Protein AF-A6RD92-F1 (afdb_monomer_lite)

Secondary structure (DSSP, 8-state):
--STHHHHTTGGG-------------------TTHHHHHHHHTT-S---HHHHHHHHHHHHHHHHHHHHHHHHHHHHHHHHHHT-S-HHHHHHHHHHTHHHHHHHHHHHTTHHHHHHHHHH--S-HHHHHHHHHHHHHHHHHHHHHHHHHHHHHHHHH--SHHHHHHHHHHHHHHHHHHHHHHHHHHHHHHHHHHHHS---------------------HHHHHHHHHHHHHHHHHHHHHHHHHHHHHHHHHHHHHHH--TTTHHHHHHHHHHHHHHHHHHHHHHHHHHHHHHHHHHHHHHHHH-TTS-HHHHHHHHHHHHHHHHHHHHHHHHHHHHHHTTSSTTSS--

Sequence (349 aa):
MFIHTHIAKYNSFSTGASQDHEEVKTSTKNISSASSCLSIMESLEGPLPQVRWLADVYIALIRTRQDVEQNITNLEETIRRSRNTEKVDDIQKYLSSLFPAFRGLDSLFEKLSGFTSCALDMDVEEQELHRFRHHVSDLWRDYGHAMQIMKIHALCCCISDAKLHQGLEYLQKEMRDFQAACGARKVQLKSLYRVISEPPTSRHEPWPKPGTITRRTTDPSGMATCHLSVVERMIGEVEQFKAIKKLLEKTQDQFYEQISEQDATKVRDAYITLEYAQRLVVDGRIARESYMEEEEEVLDELLAADDVSSMIKERIRDCLDCLRAYRSDYEMESQQSHGYEKENDNSNN

Structure (mmCIF, N/CA/C/O backbone):
data_AF-A6RD92-F1
#
_entry.id   AF-A6RD92-F1
#
loop_
_atom_site.group_PDB
_atom_site.id
_atom_site.type_symbol
_atom_site.label_atom_id
_atom_site.label_alt_id
_atom_site.label_comp_id
_atom_site.label_asym_id
_atom_site.label_entity_id
_atom_site.label_seq_id
_atom_site.pdbx_PDB_ins_code
_atom_site.Cartn_x
_atom_site.Cartn_y
_atom_site.Cartn_z
_atom_site.occupancy
_atom_site.B_iso_or_equiv
_atom_site.auth_seq_id
_atom_site.auth_comp_id
_atom_site.auth_asym_id
_atom_site.auth_atom_id
_atom_site.pdbx_PDB_model_num
ATOM 1 N N . MET A 1 1 ? -35.414 10.345 -3.121 1.00 32.56 1 MET A N 1
ATOM 2 C CA . MET A 1 1 ? -36.134 11.395 -2.338 1.00 32.56 1 MET A CA 1
ATOM 3 C C . MET A 1 1 ? -36.276 11.079 -0.829 1.00 32.56 1 MET A C 1
ATOM 5 O O . MET A 1 1 ? -37.351 11.228 -0.263 1.00 32.56 1 MET A O 1
ATOM 9 N N . PHE A 1 2 ? -35.201 10.708 -0.123 1.00 29.80 2 PHE A N 1
ATOM 10 C CA . PHE A 1 2 ? -35.229 10.635 1.355 1.00 29.80 2 PHE A CA 1
ATOM 11 C C . PHE A 1 2 ? -34.185 11.545 2.020 1.00 29.80 2 PHE A C 1
ATOM 13 O O . PHE A 1 2 ? -34.400 12.003 3.132 1.00 29.80 2 PHE A O 1
ATOM 20 N N . ILE A 1 3 ? -33.111 11.926 1.323 1.00 38.38 3 ILE A N 1
ATOM 21 C CA . ILE A 1 3 ? -31.965 12.611 1.947 1.00 38.38 3 ILE A CA 1
ATOM 22 C C . ILE A 1 3 ? -32.182 14.133 2.105 1.00 38.38 3 ILE A C 1
ATOM 24 O O . ILE A 1 3 ? -31.782 14.709 3.114 1.00 38.38 3 ILE A O 1
ATOM 28 N N . HIS A 1 4 ? -32.904 14.803 1.195 1.00 30.09 4 HIS A N 1
ATOM 29 C CA . HIS A 1 4 ? -33.134 16.257 1.305 1.00 30.09 4 HIS A CA 1
ATOM 30 C C . HIS A 1 4 ? -34.251 16.666 2.280 1.00 30.09 4 HIS A C 1
ATOM 32 O O . HIS A 1 4 ? -34.222 17.776 2.814 1.00 30.09 4 HIS A O 1
ATOM 38 N N . THR A 1 5 ? -35.185 15.767 2.596 1.00 35.03 5 THR A N 1
ATOM 39 C CA . THR A 1 5 ? -36.285 16.037 3.540 1.00 35.03 5 THR A CA 1
ATOM 40 C C . THR A 1 5 ? -35.812 16.044 5.005 1.00 35.03 5 THR A C 1
ATOM 42 O O . THR A 1 5 ? -36.473 16.623 5.867 1.00 35.03 5 THR A O 1
ATOM 45 N N . HIS A 1 6 ? -34.641 15.469 5.311 1.00 41.19 6 HIS A N 1
ATOM 46 C CA . HIS A 1 6 ? -34.158 15.331 6.692 1.00 41.19 6 HIS A CA 1
ATOM 47 C C . HIS A 1 6 ? -33.358 16.532 7.227 1.00 41.19 6 HIS A C 1
ATOM 49 O O . HIS A 1 6 ? -33.346 16.745 8.439 1.00 41.19 6 HIS A O 1
ATOM 55 N N . ILE A 1 7 ? -32.790 17.388 6.366 1.00 39.66 7 ILE A N 1
ATOM 56 C CA . ILE A 1 7 ? -32.095 18.617 6.809 1.00 39.66 7 ILE A CA 1
ATOM 57 C C . ILE A 1 7 ? -33.099 19.725 7.186 1.00 39.66 7 ILE A C 1
ATOM 59 O O . ILE A 1 7 ? -32.872 20.480 8.133 1.00 39.66 7 ILE A O 1
ATOM 63 N N . ALA A 1 8 ? -34.260 19.786 6.524 1.00 33.06 8 ALA A N 1
ATOM 64 C CA . ALA A 1 8 ? -35.277 20.811 6.788 1.00 33.06 8 ALA A CA 1
ATOM 65 C C . ALA A 1 8 ? -35.903 20.710 8.195 1.00 33.06 8 ALA A C 1
ATOM 67 O O . ALA A 1 8 ? -36.307 21.726 8.757 1.00 33.06 8 ALA A O 1
ATOM 68 N N . LYS A 1 9 ? -35.930 19.514 8.801 1.00 39.97 9 LYS A N 1
ATOM 69 C CA . LYS A 1 9 ? -36.443 19.307 10.169 1.00 39.97 9 LYS A CA 1
ATOM 70 C C . LYS A 1 9 ? -35.459 19.719 11.272 1.00 39.97 9 LYS A C 1
ATOM 72 O O . LYS A 1 9 ? -35.888 19.933 12.400 1.00 39.97 9 LYS A O 1
ATOM 77 N N . TYR A 1 10 ? -34.167 19.846 10.961 1.00 39.66 10 TYR A N 1
ATOM 78 C CA . TYR A 1 10 ? -33.130 20.209 11.937 1.00 39.66 10 TYR A CA 1
ATOM 79 C C . TYR A 1 10 ? -32.799 21.709 11.955 1.00 39.66 10 TYR A C 1
ATOM 81 O O . TYR A 1 10 ? -32.360 22.223 12.983 1.00 39.66 10 TYR A O 1
ATOM 89 N N . ASN A 1 11 ? -33.064 22.439 10.867 1.00 35.25 11 ASN A N 1
ATOM 90 C CA . ASN A 1 11 ? -32.752 23.872 10.776 1.00 35.25 11 ASN A CA 1
ATOM 91 C C . ASN A 1 11 ? -33.775 24.799 11.463 1.00 35.25 11 ASN A C 1
ATOM 93 O O . ASN A 1 11 ? -33.537 26.000 11.553 1.00 35.25 11 ASN A O 1
ATOM 97 N N . SER A 1 12 ? -34.891 24.281 11.988 1.00 39.31 12 SER A N 1
ATOM 98 C CA . SER A 1 12 ? -35.928 25.096 12.641 1.00 39.31 12 SER A CA 1
ATOM 99 C C . SER A 1 12 ? -35.683 25.391 14.130 1.00 39.31 12 SER A C 1
ATOM 101 O O . SER A 1 12 ? -36.529 26.024 14.753 1.00 39.31 12 SER A O 1
ATOM 103 N N . PHE A 1 13 ? -34.558 24.955 14.715 1.00 39.25 13 PHE A N 1
ATOM 104 C CA . PHE A 1 13 ? -34.315 25.059 16.166 1.00 39.25 13 PHE A CA 1
ATOM 105 C C . PHE A 1 13 ? -33.116 25.914 16.605 1.00 39.25 13 PHE A C 1
ATOM 107 O O . PHE A 1 13 ? -32.800 25.926 17.791 1.00 39.25 13 PHE A O 1
ATOM 114 N N . SER A 1 14 ? -32.465 26.673 15.718 1.00 35.56 14 SER A N 1
ATOM 115 C CA . SER A 1 14 ? -31.268 27.438 16.104 1.00 35.56 14 SER A CA 1
ATOM 116 C C . SER A 1 14 ? -31.290 28.891 15.631 1.00 35.56 14 SER A C 1
ATOM 118 O O . SER A 1 14 ? -30.532 29.292 14.751 1.00 35.56 14 SER A O 1
ATOM 120 N N . THR A 1 15 ? -32.125 29.708 16.269 1.00 40.25 15 THR A N 1
ATOM 121 C CA . THR A 1 15 ? -31.877 31.152 16.401 1.00 40.25 15 THR A CA 1
ATOM 122 C C . THR A 1 15 ? -31.373 31.435 17.808 1.00 40.25 15 THR A C 1
ATOM 124 O O . THR A 1 15 ? -32.154 31.372 18.755 1.00 40.25 15 THR A O 1
ATOM 127 N N . GLY A 1 16 ? -30.096 31.797 17.939 1.00 33.59 16 GLY A N 1
ATOM 128 C CA . GLY A 1 16 ? -29.603 32.468 19.141 1.00 33.59 16 GLY A CA 1
ATOM 129 C C . GLY A 1 16 ? -28.131 32.237 19.474 1.00 33.59 16 GLY A C 1
ATOM 130 O O . GLY A 1 16 ? -27.737 31.121 19.773 1.00 33.59 16 GLY A O 1
ATOM 131 N N . ALA A 1 17 ? -27.406 33.356 19.545 1.00 31.52 17 ALA A N 1
ATOM 132 C CA . ALA A 1 17 ? -26.135 33.586 20.240 1.00 31.52 17 ALA A CA 1
ATOM 133 C C . ALA A 1 17 ? -24.823 33.221 19.515 1.00 31.52 17 ALA A C 1
ATOM 135 O O . ALA A 1 17 ? -24.294 32.118 19.584 1.00 31.52 17 ALA A O 1
ATOM 136 N N . SER A 1 18 ? -24.295 34.275 18.887 1.00 42.59 18 SER A N 1
ATOM 137 C CA . SER A 1 18 ? -22.888 34.546 18.593 1.00 42.59 18 SER A CA 1
ATOM 138 C C . SER A 1 18 ? -21.996 34.436 19.837 1.00 42.59 18 SER A C 1
ATOM 140 O O . SER A 1 18 ? -22.380 34.920 20.904 1.00 42.59 18 SER A O 1
ATOM 142 N N . GLN A 1 19 ? -20.781 33.910 19.660 1.00 32.72 19 GLN A N 1
ATOM 143 C CA . GLN A 1 19 ? -19.601 34.478 20.307 1.00 32.72 19 GLN A CA 1
ATOM 144 C C . GLN A 1 19 ? -18.340 34.214 19.479 1.00 32.72 19 GLN A C 1
ATOM 146 O O . GLN A 1 19 ? -18.053 33.089 19.073 1.00 32.72 19 GLN A O 1
ATOM 151 N N . ASP A 1 20 ? -17.636 35.310 19.221 1.00 41.28 20 ASP A N 1
ATOM 152 C CA . ASP A 1 20 ? -16.411 35.431 18.450 1.00 41.28 20 ASP A CA 1
ATOM 153 C C . ASP A 1 20 ? -15.266 34.588 19.025 1.00 41.28 20 ASP A C 1
ATOM 155 O O . ASP A 1 20 ? -14.945 34.679 20.211 1.00 41.28 20 ASP A O 1
ATOM 159 N N . HIS A 1 21 ? -14.581 33.842 18.158 1.00 32.22 21 HIS A N 1
ATOM 160 C CA . HIS A 1 21 ? -13.217 33.397 18.414 1.00 32.22 21 HIS A CA 1
ATOM 161 C C . HIS A 1 21 ? -12.367 33.608 17.159 1.00 32.22 21 HIS A C 1
ATOM 163 O O . HIS A 1 21 ? -12.594 32.996 16.118 1.00 32.22 21 HIS A O 1
ATOM 169 N N . GLU A 1 22 ? -11.393 34.515 17.277 1.00 35.44 22 GLU A N 1
ATOM 170 C CA . GLU A 1 22 ? -10.324 34.729 16.303 1.00 35.44 22 GLU A CA 1
ATOM 171 C C . GLU A 1 22 ? -9.508 33.443 16.132 1.00 35.44 22 GLU A C 1
ATOM 173 O O . GLU A 1 22 ? -8.791 33.006 17.035 1.00 35.44 22 GLU A O 1
ATOM 178 N N . GLU A 1 23 ? -9.603 32.845 14.947 1.00 30.75 23 GLU A N 1
ATOM 179 C CA . GLU A 1 23 ? -8.789 31.705 14.555 1.00 30.75 23 GLU A CA 1
ATOM 180 C C . GLU A 1 23 ? -7.474 32.205 13.936 1.00 30.75 23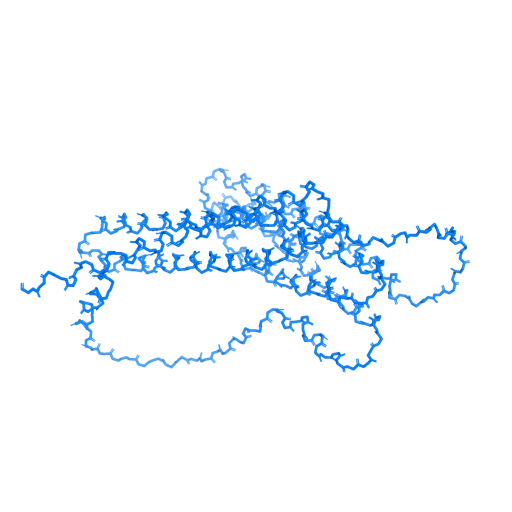 GLU A C 1
ATOM 182 O O . GLU A 1 23 ? -7.428 32.782 12.843 1.00 30.75 23 GLU A O 1
ATOM 187 N N . VAL A 1 24 ? -6.375 31.994 14.661 1.00 31.73 24 VAL A N 1
ATOM 188 C CA . VAL A 1 24 ? -5.012 32.216 14.174 1.00 31.73 24 VAL A CA 1
ATOM 189 C C . VAL A 1 24 ? -4.729 31.211 13.056 1.00 31.73 24 VAL A C 1
ATOM 191 O O . VAL A 1 24 ? -4.470 30.035 13.304 1.00 31.73 24 VAL A O 1
ATOM 194 N N . LYS A 1 25 ? -4.753 31.688 11.807 1.00 32.88 25 LYS A N 1
ATOM 195 C CA . LYS A 1 25 ? -4.316 30.942 10.619 1.00 32.88 25 LYS A CA 1
ATOM 196 C C . LYS A 1 25 ? -2.828 30.596 10.711 1.00 32.88 25 LYS A C 1
ATOM 198 O O . LYS A 1 25 ? -1.974 31.359 10.258 1.00 32.88 25 LYS A O 1
ATOM 203 N N . THR A 1 26 ? -2.503 29.405 11.199 1.00 29.70 26 THR A N 1
ATOM 204 C CA . THR A 1 26 ? -1.235 28.746 10.875 1.00 29.70 26 THR A CA 1
ATOM 205 C C . THR A 1 26 ? -1.398 28.020 9.542 1.00 29.70 26 THR A C 1
ATOM 207 O O . THR A 1 26 ? -1.882 26.895 9.446 1.00 29.70 26 THR A O 1
ATOM 210 N N . SER A 1 27 ? -1.009 28.717 8.472 1.00 28.77 27 SER A N 1
ATOM 211 C CA . SER A 1 27 ? -0.859 28.145 7.133 1.00 28.77 27 SER A CA 1
ATOM 212 C C . SER A 1 27 ? 0.207 27.048 7.176 1.00 28.77 27 SER A C 1
ATOM 214 O O . SER A 1 27 ? 1.405 27.310 7.064 1.00 28.77 27 SER A O 1
ATOM 216 N N . THR A 1 28 ? -0.229 25.808 7.387 1.00 31.73 28 THR A N 1
ATOM 217 C CA . THR A 1 28 ? 0.620 24.631 7.211 1.00 31.73 28 THR A CA 1
ATOM 218 C C . THR A 1 28 ? 0.599 24.326 5.723 1.00 31.73 28 THR A C 1
ATOM 220 O O . THR A 1 28 ? -0.342 23.742 5.191 1.00 31.73 28 THR A O 1
ATOM 223 N N . LYS A 1 29 ? 1.603 24.855 5.027 1.00 34.12 29 LYS A N 1
ATOM 224 C CA . LYS A 1 29 ? 1.818 24.673 3.595 1.00 34.12 29 LYS A CA 1
ATOM 225 C C . LYS A 1 29 ? 2.152 23.194 3.353 1.00 34.12 29 LYS A C 1
ATOM 227 O O . LYS A 1 29 ? 3.314 22.808 3.426 1.00 34.12 29 LYS A O 1
ATOM 232 N N . ASN A 1 30 ? 1.134 22.368 3.120 1.00 33.06 30 ASN A N 1
ATOM 233 C CA . ASN A 1 30 ? 1.300 20.998 2.637 1.00 33.06 30 ASN A CA 1
ATOM 234 C C . ASN A 1 30 ? 1.849 21.071 1.210 1.00 33.06 30 ASN A C 1
ATOM 236 O O . ASN A 1 30 ? 1.120 21.328 0.254 1.00 33.06 30 ASN A O 1
ATOM 240 N N . ILE A 1 31 ? 3.165 20.930 1.086 1.00 33.38 31 ILE A N 1
ATOM 241 C CA . ILE A 1 31 ? 3.847 20.788 -0.195 1.00 33.38 31 ILE A CA 1
ATOM 242 C C . ILE A 1 31 ? 3.614 19.343 -0.649 1.00 33.38 31 ILE A C 1
ATOM 244 O O . ILE A 1 31 ? 3.995 18.409 0.051 1.00 33.38 31 ILE A O 1
ATOM 248 N N . SER A 1 32 ? 2.957 19.179 -1.799 1.00 36.06 32 SER A N 1
ATOM 249 C CA . SER A 1 32 ? 2.768 17.898 -2.493 1.00 36.06 32 SER A CA 1
ATOM 250 C C . SER A 1 32 ? 4.091 17.121 -2.585 1.00 36.06 32 SER A C 1
ATOM 252 O O . SER A 1 32 ? 5.105 17.686 -2.993 1.00 36.06 32 SER A O 1
ATOM 254 N N . SER A 1 33 ? 4.106 15.839 -2.206 1.00 44.50 33 SER A N 1
ATOM 255 C CA . SER A 1 33 ? 5.322 15.015 -2.068 1.00 44.50 33 SER A CA 1
ATOM 256 C C . SER A 1 33 ? 6.070 14.769 -3.387 1.00 44.50 33 SER A C 1
ATOM 258 O O . SER A 1 33 ? 7.293 14.604 -3.372 1.00 44.50 33 SER A O 1
ATOM 260 N N . ALA A 1 34 ? 5.387 14.870 -4.534 1.00 39.12 34 ALA A N 1
ATOM 261 C CA . ALA A 1 34 ? 6.018 14.876 -5.857 1.00 39.12 34 ALA A CA 1
ATOM 262 C C . ALA A 1 34 ? 7.001 16.056 -6.022 1.00 39.12 34 ALA A C 1
ATOM 264 O O . ALA A 1 34 ? 8.007 15.943 -6.721 1.00 39.12 34 ALA A O 1
ATOM 265 N N . SER A 1 35 ? 6.776 17.161 -5.300 1.00 43.88 35 SER A N 1
ATOM 266 C CA . SER A 1 35 ? 7.583 18.381 -5.364 1.00 43.88 35 SER A CA 1
ATOM 267 C C . SER A 1 35 ? 9.032 18.187 -4.924 1.00 43.88 35 SER A C 1
ATOM 269 O O . SER A 1 35 ? 9.865 18.964 -5.353 1.00 43.88 35 SER A O 1
ATOM 271 N N . SER A 1 36 ? 9.398 17.212 -4.083 1.00 44.09 36 SER A N 1
ATOM 272 C CA . SER A 1 36 ? 10.794 17.147 -3.606 1.00 44.09 36 SER A CA 1
ATOM 273 C C . SER A 1 36 ? 11.763 16.586 -4.652 1.00 44.09 36 SER A C 1
ATOM 275 O O . SER A 1 36 ? 12.908 17.031 -4.700 1.00 44.09 36 SER A O 1
ATOM 277 N N . CYS A 1 37 ? 11.328 15.625 -5.473 1.00 44.75 37 CYS A N 1
ATOM 278 C CA . CYS A 1 37 ? 12.100 15.148 -6.625 1.00 44.75 37 CYS A CA 1
ATOM 279 C C . CYS A 1 37 ? 11.893 16.077 -7.827 1.00 44.75 37 CYS A C 1
ATOM 281 O O . CYS A 1 37 ? 12.864 16.406 -8.502 1.00 44.75 37 CYS A O 1
ATOM 283 N N . LEU A 1 38 ? 10.674 16.603 -8.014 1.00 44.34 38 LEU A N 1
ATOM 284 C CA . LEU A 1 38 ? 10.392 17.602 -9.046 1.00 44.34 38 LEU A CA 1
ATOM 285 C C . LEU A 1 38 ? 11.135 18.923 -8.817 1.00 44.34 38 LEU A C 1
ATOM 287 O O . LEU A 1 38 ? 11.569 19.511 -9.785 1.00 44.34 38 LEU A O 1
ATOM 291 N N . SER A 1 39 ? 11.384 19.371 -7.583 1.00 50.19 39 SER A N 1
ATOM 292 C CA . SER A 1 39 ? 12.197 20.572 -7.322 1.00 50.19 39 SER A CA 1
ATOM 293 C C . SER A 1 39 ? 13.690 20.336 -7.555 1.00 50.19 39 SER A C 1
ATOM 295 O O . SER A 1 39 ? 14.405 21.276 -7.897 1.00 50.19 39 SER A O 1
ATOM 297 N N . ILE A 1 40 ? 14.175 19.095 -7.409 1.00 50.94 40 ILE A N 1
ATOM 298 C CA . ILE A 1 40 ? 15.512 18.723 -7.897 1.00 50.94 40 ILE A CA 1
ATOM 299 C C . ILE A 1 40 ? 15.507 18.776 -9.432 1.00 50.94 40 ILE A C 1
ATOM 301 O O . ILE A 1 40 ? 16.443 19.316 -10.003 1.00 50.94 40 ILE A O 1
ATOM 305 N N . MET A 1 41 ? 14.442 18.315 -10.099 1.00 45.72 41 MET A N 1
ATOM 306 C CA . MET A 1 41 ? 14.298 18.388 -11.562 1.00 45.72 41 MET A CA 1
ATOM 307 C C . MET A 1 41 ? 14.144 19.828 -12.102 1.00 45.72 41 MET A C 1
ATOM 309 O O . MET A 1 41 ? 14.832 20.184 -13.052 1.00 45.72 41 MET A O 1
ATOM 313 N N . GLU A 1 42 ? 13.319 20.680 -11.484 1.00 46.22 42 GLU A N 1
ATOM 314 C CA . GLU A 1 42 ? 13.082 22.088 -11.861 1.00 46.22 42 GLU A CA 1
ATOM 315 C C . GLU A 1 42 ? 14.321 22.962 -11.629 1.00 46.22 42 GLU A C 1
ATOM 317 O O . GLU A 1 42 ? 14.602 23.870 -12.405 1.00 46.22 42 GLU A O 1
ATOM 322 N N . SER A 1 43 ? 15.122 22.678 -10.596 1.00 46.62 43 SER A N 1
ATOM 323 C CA . SER A 1 43 ? 16.387 23.389 -10.359 1.00 46.62 43 SER A CA 1
ATOM 324 C C . SER A 1 43 ? 17.476 23.060 -11.399 1.00 46.62 43 SER A C 1
ATOM 326 O O . SER A 1 43 ? 18.573 23.624 -11.323 1.00 46.62 43 SER A O 1
ATOM 328 N N . LEU A 1 44 ? 17.218 22.135 -12.330 1.00 45.97 44 LEU A N 1
ATOM 329 C CA . LEU A 1 44 ? 18.207 21.544 -13.232 1.00 45.97 44 LEU A CA 1
ATOM 330 C C . LEU A 1 44 ? 17.899 21.763 -14.725 1.00 45.97 44 LEU A C 1
ATOM 332 O O . LEU A 1 44 ? 18.559 21.146 -15.553 1.00 45.97 44 LEU A O 1
ATOM 336 N N . GLU A 1 45 ? 17.018 22.705 -15.096 1.00 43.88 45 GLU A N 1
ATOM 337 C CA . GLU A 1 45 ? 16.747 23.133 -16.495 1.00 43.88 45 GLU A CA 1
ATOM 338 C C . GLU A 1 45 ? 17.952 23.774 -17.243 1.00 43.88 45 GLU A C 1
ATOM 340 O O . GLU A 1 45 ? 17.805 24.410 -18.287 1.00 43.88 45 GLU A O 1
ATOM 345 N N . GLY A 1 46 ? 19.181 23.605 -16.748 1.00 49.34 46 GLY A N 1
ATOM 346 C CA . GLY A 1 46 ? 20.415 23.938 -17.461 1.00 49.34 46 GLY A CA 1
ATOM 347 C C . GLY A 1 46 ? 21.086 22.693 -18.062 1.00 49.34 46 GLY A C 1
ATOM 348 O O . GLY A 1 46 ? 20.844 21.583 -17.598 1.00 49.34 46 GLY A O 1
ATOM 349 N N . PRO A 1 47 ? 21.990 22.840 -19.050 1.00 43.19 47 PRO A N 1
ATOM 350 C CA . PRO A 1 47 ? 22.743 21.727 -19.631 1.00 43.19 47 PRO A CA 1
ATOM 351 C C . PRO A 1 47 ? 23.800 21.222 -18.633 1.00 43.19 47 PRO A C 1
ATOM 353 O O . PRO A 1 47 ? 24.993 21.504 -18.753 1.00 43.19 47 PRO A O 1
ATOM 356 N N . LEU A 1 48 ? 23.365 20.518 -17.590 1.00 45.81 48 LEU A N 1
ATOM 357 C CA . LEU A 1 48 ? 24.237 19.826 -16.652 1.00 45.81 48 LEU A CA 1
ATOM 358 C C . LEU A 1 48 ? 24.507 18.402 -17.164 1.00 45.81 48 LEU A C 1
ATOM 360 O O . LEU A 1 48 ? 23.610 17.754 -17.698 1.00 45.81 48 LEU A O 1
ATOM 364 N N . PRO A 1 49 ? 25.740 17.889 -17.016 1.00 55.25 49 PRO A N 1
ATOM 365 C CA . PRO A 1 49 ? 26.063 16.529 -17.423 1.00 55.25 49 PRO A CA 1
ATOM 366 C C . PRO A 1 49 ? 25.248 15.520 -16.597 1.00 55.25 49 PRO A C 1
ATOM 368 O O . PRO A 1 49 ? 25.277 15.579 -15.366 1.00 55.25 49 PRO A O 1
ATOM 371 N N . GLN A 1 50 ? 24.575 14.583 -17.280 1.00 57.31 50 GLN A N 1
ATOM 372 C CA . GLN A 1 50 ? 23.705 13.518 -16.734 1.00 57.31 50 GLN A CA 1
ATOM 373 C C . GLN A 1 50 ? 24.288 12.806 -15.490 1.00 57.31 50 GLN A C 1
ATOM 375 O O . GLN A 1 50 ? 23.558 12.456 -14.564 1.00 57.31 50 GLN A O 1
ATOM 380 N N . VAL A 1 51 ? 25.619 12.687 -15.406 1.00 58.12 51 VAL A N 1
ATOM 381 C CA . VAL A 1 51 ? 26.359 12.094 -14.275 1.00 58.12 51 VAL A CA 1
ATOM 382 C C . VAL A 1 51 ? 26.114 12.814 -12.937 1.00 58.12 51 VAL A C 1
ATOM 384 O O . VAL A 1 51 ? 26.069 12.170 -11.890 1.00 58.12 51 VAL A O 1
ATOM 387 N N . ARG A 1 52 ? 25.933 14.145 -12.932 1.00 67.50 52 ARG A N 1
ATOM 388 C CA . ARG A 1 52 ? 25.667 14.901 -11.690 1.00 67.50 52 ARG A CA 1
ATOM 389 C C . ARG A 1 52 ? 24.271 14.625 -11.138 1.00 67.50 52 ARG A C 1
ATOM 391 O O . ARG A 1 52 ? 24.121 14.468 -9.932 1.00 67.50 52 ARG A O 1
ATOM 398 N N . TRP A 1 53 ? 23.286 14.501 -12.022 1.00 75.12 53 TRP A N 1
ATOM 399 C CA . TRP A 1 53 ? 21.897 14.255 -11.646 1.00 75.12 53 TRP A CA 1
ATOM 400 C C . TRP A 1 53 ? 21.728 12.877 -10.986 1.00 75.12 53 TRP A C 1
ATOM 402 O O . TRP A 1 53 ? 21.128 12.770 -9.918 1.00 75.12 53 TRP A O 1
ATOM 412 N N . LEU A 1 54 ? 22.351 11.830 -11.545 1.00 79.94 54 LEU A N 1
ATOM 413 C CA . LEU A 1 54 ? 22.303 10.483 -10.965 1.00 79.94 54 LEU A CA 1
ATOM 414 C C . LEU A 1 54 ? 22.916 10.445 -9.558 1.00 79.94 54 LEU A C 1
ATOM 416 O O . LEU A 1 54 ? 22.353 9.835 -8.646 1.00 79.94 54 LEU A O 1
ATOM 420 N N . ALA A 1 55 ? 24.051 11.123 -9.363 1.00 81.31 55 ALA A N 1
ATOM 421 C CA . ALA A 1 55 ? 24.702 11.213 -8.061 1.00 81.31 55 ALA A CA 1
ATOM 422 C C . ALA A 1 55 ? 23.791 11.872 -7.012 1.00 81.31 55 ALA A C 1
ATOM 424 O O . ALA A 1 55 ? 23.662 11.345 -5.905 1.00 81.31 55 ALA A O 1
ATOM 425 N N . ASP A 1 56 ? 23.105 12.962 -7.363 1.00 83.75 56 ASP A N 1
ATOM 426 C CA . ASP A 1 56 ? 22.186 13.663 -6.459 1.00 83.75 56 ASP A CA 1
ATOM 427 C C . ASP A 1 56 ? 20.982 12.793 -6.067 1.00 83.75 56 ASP A C 1
ATOM 429 O O . ASP A 1 56 ? 20.625 12.713 -4.884 1.00 83.75 56 ASP A O 1
ATOM 433 N N . VAL A 1 57 ? 20.403 12.062 -7.026 1.00 85.88 57 VAL A N 1
ATOM 434 C CA . VAL A 1 57 ? 19.305 11.118 -6.763 1.00 85.88 57 VAL A CA 1
ATOM 435 C C . VAL A 1 57 ? 19.774 9.973 -5.854 1.00 85.88 57 VAL A C 1
ATOM 437 O O . VAL A 1 57 ? 19.081 9.614 -4.897 1.00 85.88 57 VAL A O 1
ATOM 440 N N . TYR A 1 58 ? 20.980 9.439 -6.067 1.00 85.69 58 TYR A N 1
ATOM 441 C CA . TYR A 1 58 ? 21.576 8.439 -5.174 1.00 85.69 58 TYR A CA 1
ATOM 442 C C . TYR A 1 58 ? 21.812 8.980 -3.758 1.00 85.69 58 TYR A C 1
ATOM 444 O O . TYR A 1 58 ? 21.541 8.277 -2.781 1.00 85.69 58 TYR A O 1
ATOM 452 N N . ILE A 1 59 ? 22.284 10.222 -3.614 1.00 87.75 59 ILE A N 1
ATOM 453 C CA . ILE A 1 59 ? 22.461 10.871 -2.306 1.00 87.75 59 ILE A CA 1
ATOM 454 C C . ILE A 1 59 ? 21.114 10.988 -1.588 1.00 87.75 59 ILE A C 1
ATOM 456 O O . ILE A 1 59 ? 21.023 10.667 -0.399 1.00 87.75 59 ILE A O 1
ATOM 460 N N . ALA A 1 60 ? 20.063 11.409 -2.293 1.00 88.44 60 ALA A N 1
ATOM 461 C CA . ALA A 1 60 ? 18.714 11.491 -1.742 1.00 88.44 60 ALA A CA 1
ATOM 462 C C . ALA A 1 60 ? 18.186 10.112 -1.306 1.00 88.44 60 ALA A C 1
ATOM 464 O O . ALA A 1 60 ? 17.611 9.984 -0.218 1.00 88.44 60 ALA A O 1
ATOM 465 N N . LEU A 1 61 ? 18.442 9.065 -2.096 1.00 87.94 61 LEU A N 1
ATOM 466 C CA . LEU A 1 61 ? 18.068 7.689 -1.763 1.00 87.94 61 LEU A CA 1
ATOM 467 C C . LEU A 1 61 ? 18.815 7.177 -0.520 1.00 87.94 61 LEU A C 1
ATOM 469 O O . LEU A 1 61 ? 18.208 6.590 0.378 1.00 87.94 61 LEU A O 1
ATOM 473 N N . ILE A 1 62 ? 20.123 7.442 -0.426 1.00 88.56 62 ILE A N 1
ATOM 474 C CA . ILE A 1 62 ? 20.943 7.096 0.745 1.00 88.56 62 ILE A CA 1
ATOM 475 C C . ILE A 1 62 ? 20.420 7.798 1.998 1.00 88.56 62 ILE A C 1
ATOM 477 O O . ILE A 1 62 ? 20.286 7.147 3.035 1.00 88.56 62 ILE A O 1
ATOM 481 N N . ARG A 1 63 ? 20.111 9.098 1.910 1.00 89.75 63 ARG A N 1
ATOM 482 C CA . ARG A 1 63 ? 19.554 9.872 3.031 1.00 89.75 63 ARG A CA 1
ATOM 483 C C . ARG A 1 63 ? 18.212 9.307 3.482 1.00 89.75 63 ARG A C 1
ATOM 485 O O . ARG A 1 63 ? 18.053 9.018 4.660 1.00 89.75 63 ARG A O 1
ATOM 492 N N . THR A 1 64 ? 17.306 9.031 2.546 1.00 89.12 64 THR A N 1
ATOM 493 C CA . THR A 1 64 ? 15.994 8.444 2.862 1.00 89.12 64 THR A CA 1
ATOM 494 C C . THR A 1 64 ? 16.143 7.107 3.589 1.00 89.12 64 THR A C 1
ATOM 496 O O . THR A 1 64 ? 15.497 6.880 4.607 1.00 89.12 64 THR A O 1
ATOM 499 N N . ARG A 1 65 ? 17.065 6.242 3.146 1.00 90.12 65 ARG A N 1
ATOM 500 C CA . ARG A 1 65 ? 17.368 4.988 3.856 1.00 90.12 65 ARG A CA 1
ATOM 501 C C . ARG A 1 65 ? 17.951 5.207 5.252 1.00 90.12 65 ARG A C 1
ATOM 503 O O . ARG A 1 65 ? 17.639 4.445 6.160 1.00 90.12 65 ARG A O 1
ATOM 510 N N . GLN A 1 66 ? 18.799 6.218 5.440 1.00 89.19 66 GLN A N 1
ATOM 511 C CA . GLN A 1 66 ? 19.328 6.564 6.763 1.00 89.19 66 GLN A CA 1
ATOM 512 C C . GLN A 1 66 ? 18.222 7.028 7.711 1.00 89.19 66 GLN A C 1
ATOM 514 O O . GLN A 1 66 ? 18.204 6.601 8.864 1.00 89.19 66 GLN A O 1
ATOM 519 N N . ASP A 1 67 ? 17.300 7.851 7.217 1.00 89.88 67 ASP A N 1
ATOM 520 C CA . ASP A 1 67 ? 16.160 8.331 7.994 1.00 89.88 67 ASP A CA 1
ATOM 521 C C . ASP A 1 67 ? 15.239 7.164 8.389 1.00 89.88 67 ASP A C 1
ATOM 523 O O . ASP A 1 67 ? 14.833 7.062 9.548 1.00 89.88 67 ASP A O 1
ATOM 527 N N . VAL A 1 68 ? 14.982 6.232 7.459 1.00 88.62 68 VAL A N 1
ATOM 528 C CA . VAL A 1 68 ? 14.217 4.997 7.711 1.00 88.62 68 VAL A CA 1
ATOM 529 C C . VAL A 1 68 ? 14.875 4.159 8.809 1.00 88.62 68 VAL A C 1
ATOM 531 O O . VAL A 1 68 ? 14.220 3.798 9.782 1.00 88.62 68 VAL A O 1
ATOM 534 N N . GLU A 1 69 ? 16.179 3.896 8.716 1.00 89.19 69 GLU A N 1
ATOM 535 C CA . GLU A 1 69 ? 16.904 3.124 9.734 1.00 89.19 69 GLU A CA 1
ATOM 536 C C . GLU A 1 69 ? 16.903 3.784 11.113 1.00 89.19 69 GLU A C 1
ATOM 538 O O . GLU A 1 69 ? 16.776 3.099 12.133 1.00 89.19 69 GLU A O 1
ATOM 543 N N . GLN A 1 70 ? 17.055 5.109 11.163 1.00 88.62 70 GLN A N 1
ATOM 544 C CA . GLN A 1 70 ? 17.010 5.842 12.422 1.00 88.62 70 GLN A CA 1
ATOM 545 C C . GLN A 1 70 ? 15.619 5.741 13.052 1.00 88.62 70 GLN A C 1
ATOM 547 O O . GLN A 1 70 ? 15.506 5.524 14.259 1.00 88.62 70 GLN A O 1
ATOM 552 N N . ASN A 1 71 ? 14.566 5.852 12.241 1.00 89.38 71 ASN A N 1
ATOM 553 C CA . ASN A 1 71 ? 13.192 5.705 12.704 1.00 89.38 71 ASN A CA 1
ATOM 554 C C . ASN A 1 71 ? 12.927 4.277 13.223 1.00 89.38 71 ASN A C 1
ATOM 556 O O . ASN A 1 71 ? 12.467 4.115 14.351 1.00 89.38 71 ASN A O 1
ATOM 560 N N . ILE A 1 72 ? 13.347 3.245 12.481 1.00 89.06 72 ILE A N 1
ATOM 561 C CA . ILE A 1 72 ? 13.270 1.835 12.909 1.00 89.06 72 ILE A CA 1
ATOM 562 C C . ILE A 1 72 ? 13.995 1.613 14.242 1.00 89.06 72 ILE A C 1
ATOM 564 O O . ILE A 1 72 ? 13.458 0.971 15.139 1.00 89.06 72 ILE A O 1
ATOM 568 N N . THR A 1 73 ? 15.196 2.173 14.401 1.00 88.50 73 THR A N 1
ATOM 569 C CA . THR A 1 73 ? 15.977 2.049 15.644 1.00 88.50 73 THR A CA 1
ATOM 570 C C . THR A 1 73 ? 15.243 2.683 16.830 1.00 88.50 73 THR A C 1
ATOM 572 O O . THR A 1 73 ? 15.208 2.112 17.918 1.00 88.50 73 THR A O 1
ATOM 575 N N . ASN A 1 74 ? 14.606 3.838 16.621 1.00 88.00 74 ASN A N 1
ATOM 576 C CA . ASN A 1 74 ? 13.801 4.496 17.652 1.00 88.00 74 ASN A CA 1
ATOM 577 C C . ASN A 1 74 ? 12.545 3.677 18.010 1.00 88.00 74 ASN A C 1
ATOM 579 O O . ASN A 1 74 ? 12.166 3.598 19.185 1.00 88.00 74 ASN A O 1
ATOM 583 N N . LEU A 1 75 ? 11.907 3.065 17.007 1.00 88.56 75 LEU A N 1
ATOM 584 C CA . LEU A 1 75 ? 10.740 2.200 17.179 1.00 88.56 75 LEU A CA 1
ATOM 585 C C . LEU A 1 75 ? 11.090 0.926 17.959 1.00 88.56 75 LEU A C 1
ATOM 587 O O . LEU A 1 75 ? 10.406 0.615 18.933 1.00 88.56 75 LEU A O 1
ATOM 591 N N . GLU A 1 76 ? 12.161 0.219 17.582 1.00 89.00 76 GLU A N 1
ATOM 592 C CA . GLU A 1 76 ? 12.628 -0.997 18.269 1.00 89.00 76 GLU A CA 1
ATOM 593 C C . GLU A 1 76 ? 12.913 -0.723 19.743 1.00 89.00 76 GLU A C 1
ATOM 595 O O . GLU A 1 76 ? 12.391 -1.424 20.611 1.00 89.00 76 GLU A O 1
ATOM 600 N N . GLU A 1 77 ? 13.650 0.350 20.030 1.00 87.50 77 GLU A N 1
ATOM 601 C CA . GLU A 1 77 ? 14.016 0.718 21.394 1.00 87.50 77 GLU A CA 1
ATOM 602 C C . GLU A 1 77 ? 12.776 1.013 22.247 1.00 87.50 77 GLU A C 1
ATOM 604 O O . GLU A 1 77 ? 12.708 0.650 23.426 1.00 87.50 77 GLU A O 1
ATOM 609 N N . THR A 1 78 ? 11.763 1.643 21.653 1.00 85.62 78 THR A N 1
ATOM 610 C CA . THR A 1 78 ? 10.511 1.946 22.350 1.00 85.62 78 THR A CA 1
ATOM 611 C C . THR A 1 78 ? 9.687 0.678 22.587 1.00 85.62 78 THR A C 1
ATOM 613 O O . THR A 1 78 ? 9.246 0.458 23.714 1.00 85.62 78 THR A O 1
ATOM 616 N N . ILE A 1 79 ? 9.561 -0.207 21.589 1.00 86.75 79 ILE A N 1
ATOM 617 C CA . ILE A 1 79 ? 8.885 -1.513 21.722 1.00 86.75 79 ILE A CA 1
ATOM 618 C C . ILE A 1 79 ? 9.567 -2.374 22.794 1.00 86.75 79 ILE A C 1
ATOM 620 O O . ILE A 1 79 ? 8.902 -2.983 23.636 1.00 86.75 79 ILE A O 1
ATOM 624 N N . ARG A 1 80 ? 10.904 -2.392 22.808 1.00 87.44 80 ARG A N 1
ATOM 625 C CA . ARG A 1 80 ? 11.713 -3.104 23.801 1.00 87.44 80 ARG A CA 1
ATOM 626 C C . ARG A 1 80 ? 11.413 -2.621 25.220 1.00 87.44 80 ARG A C 1
ATOM 628 O O . ARG A 1 80 ? 11.295 -3.442 26.128 1.00 87.44 80 ARG A O 1
ATOM 635 N N . ARG A 1 81 ? 11.266 -1.307 25.424 1.00 84.81 81 ARG A N 1
ATOM 636 C CA . ARG A 1 81 ? 10.862 -0.733 26.721 1.00 84.81 81 ARG A CA 1
ATOM 637 C C . ARG A 1 81 ? 9.437 -1.134 27.098 1.00 84.81 81 ARG A C 1
ATOM 639 O O . ARG A 1 81 ? 9.220 -1.522 28.243 1.00 84.81 81 ARG A O 1
ATOM 646 N N . SER A 1 82 ? 8.498 -1.105 26.148 1.00 83.94 82 SER A N 1
ATOM 647 C CA . SER A 1 82 ? 7.108 -1.520 26.386 1.00 83.94 82 SER A CA 1
ATOM 648 C C . SER A 1 82 ? 7.032 -2.962 26.876 1.00 83.94 82 SER A C 1
ATOM 650 O O . SER A 1 82 ? 6.381 -3.234 27.876 1.00 83.94 82 SER A O 1
ATOM 652 N N . ARG A 1 83 ? 7.763 -3.882 26.238 1.00 83.19 83 ARG A N 1
ATOM 653 C CA . ARG A 1 83 ? 7.772 -5.304 26.613 1.00 83.19 83 ARG A CA 1
ATOM 654 C C . ARG A 1 83 ? 8.220 -5.552 28.055 1.00 83.19 83 ARG A C 1
ATOM 656 O O . ARG A 1 83 ? 7.691 -6.446 28.704 1.00 83.19 83 ARG A O 1
ATOM 663 N N . ASN A 1 84 ? 9.188 -4.782 28.544 1.00 83.88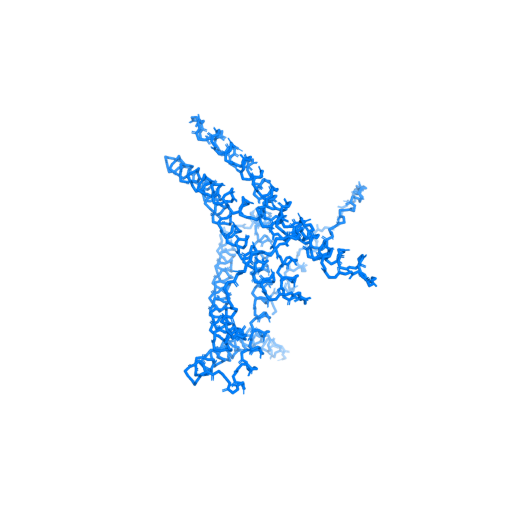 84 ASN A N 1
ATOM 664 C CA . ASN A 1 84 ? 9.729 -4.939 29.898 1.00 83.88 84 ASN A CA 1
ATOM 665 C C . ASN A 1 84 ? 8.812 -4.362 30.988 1.00 83.88 84 ASN A C 1
ATOM 667 O O . ASN A 1 84 ? 9.164 -4.398 32.165 1.00 83.88 84 ASN A O 1
ATOM 671 N N . THR A 1 85 ? 7.674 -3.785 30.607 1.00 84.94 85 THR A N 1
ATOM 672 C CA . THR A 1 85 ? 6.727 -3.180 31.537 1.00 84.94 85 THR A CA 1
ATOM 673 C C . THR A 1 85 ? 5.734 -4.234 32.023 1.00 84.94 85 THR A C 1
ATOM 675 O O . THR A 1 85 ? 5.143 -4.941 31.216 1.00 84.94 85 THR A O 1
ATOM 678 N N . GLU A 1 86 ? 5.534 -4.344 33.338 1.00 79.75 86 GLU A N 1
ATOM 679 C CA . GLU A 1 86 ? 4.617 -5.339 33.925 1.00 79.75 86 GLU A CA 1
ATOM 680 C C . GLU A 1 86 ? 3.141 -4.923 33.841 1.00 79.75 86 GLU A C 1
ATOM 682 O O . GLU A 1 86 ? 2.247 -5.767 33.845 1.00 79.75 86 GLU A O 1
ATOM 687 N N . LYS A 1 87 ? 2.862 -3.616 33.783 1.00 86.38 87 LYS A N 1
ATOM 688 C CA . LYS A 1 87 ? 1.497 -3.084 33.789 1.00 86.38 87 LYS A CA 1
ATOM 689 C C . LYS A 1 87 ? 0.965 -2.919 32.371 1.00 86.38 87 LYS A C 1
ATOM 691 O O . LYS A 1 87 ? 1.512 -2.153 31.583 1.00 86.38 87 LYS A O 1
ATOM 696 N N . VAL A 1 88 ? -0.157 -3.578 32.087 1.00 83.00 88 VAL A N 1
ATOM 697 C CA . VAL A 1 88 ? -0.854 -3.512 30.790 1.00 83.00 88 VAL A CA 1
ATOM 698 C C . VAL A 1 88 ? -1.222 -2.074 30.405 1.00 83.00 88 VAL A C 1
ATOM 700 O O . VAL A 1 88 ? -1.012 -1.687 29.258 1.00 83.00 88 VAL A O 1
ATOM 703 N N . ASP A 1 89 ? -1.679 -1.255 31.355 1.00 83.50 89 ASP A N 1
ATOM 704 C CA . ASP A 1 89 ? -2.033 0.150 31.093 1.00 83.50 89 ASP A CA 1
ATOM 705 C C . ASP A 1 89 ? -0.822 0.972 30.621 1.00 83.50 89 ASP A C 1
ATOM 707 O O . ASP A 1 89 ? -0.913 1.786 29.698 1.00 83.50 89 ASP A O 1
ATOM 711 N N . ASP A 1 90 ? 0.347 0.719 31.213 1.00 86.06 90 ASP A N 1
ATOM 712 C CA . ASP A 1 90 ? 1.589 1.379 30.818 1.00 86.06 90 ASP A CA 1
ATOM 713 C C . ASP A 1 90 ? 2.049 0.883 29.435 1.00 86.06 90 ASP A C 1
ATOM 715 O O . ASP A 1 90 ? 2.475 1.688 28.604 1.00 86.06 90 ASP A O 1
ATOM 719 N N . ILE A 1 91 ? 1.888 -0.414 29.133 1.00 85.19 91 ILE A N 1
ATOM 720 C CA . ILE A 1 91 ? 2.142 -0.978 27.797 1.00 85.19 91 ILE A CA 1
ATOM 721 C C . ILE A 1 91 ? 1.284 -0.280 26.737 1.00 85.19 91 ILE A C 1
ATOM 723 O O . ILE A 1 91 ? 1.814 0.146 25.710 1.00 85.19 91 ILE A O 1
ATOM 727 N N . GLN A 1 92 ? -0.022 -0.136 26.969 1.00 83.12 92 GLN A N 1
ATOM 728 C CA . GLN A 1 92 ? -0.936 0.514 26.023 1.00 83.12 92 GLN A CA 1
ATOM 729 C C . GLN A 1 92 ? -0.576 1.986 25.800 1.00 83.12 92 GLN A C 1
ATOM 731 O O . GLN A 1 92 ? -0.606 2.480 24.666 1.00 83.12 92 GLN A O 1
ATOM 736 N N . LYS A 1 93 ? -0.155 2.683 26.860 1.00 85.94 93 LYS A N 1
ATOM 737 C CA . LYS A 1 93 ? 0.356 4.052 26.768 1.00 85.94 93 LYS A CA 1
ATOM 738 C C . LYS A 1 93 ? 1.620 4.130 25.907 1.00 85.94 93 LYS A C 1
ATOM 740 O O . LYS A 1 93 ? 1.721 5.012 25.052 1.00 85.94 93 LYS A O 1
ATOM 745 N N . TYR A 1 94 ? 2.561 3.199 26.079 1.00 85.19 94 TYR A N 1
ATOM 746 C CA . TYR A 1 94 ? 3.753 3.137 25.232 1.00 85.19 94 TYR A CA 1
ATOM 747 C C . TYR A 1 94 ? 3.423 2.789 23.780 1.00 85.19 94 TYR A C 1
ATOM 749 O O . TYR A 1 94 ? 3.931 3.448 22.874 1.00 85.19 94 TYR A O 1
ATOM 757 N N . LEU A 1 95 ? 2.541 1.819 23.542 1.00 84.81 95 LEU A N 1
ATOM 758 C CA . LEU A 1 95 ? 2.097 1.464 22.196 1.00 84.81 95 LEU A CA 1
ATOM 759 C C . LEU A 1 95 ? 1.460 2.658 21.481 1.00 84.81 95 LEU A C 1
ATOM 761 O O . LEU A 1 95 ? 1.787 2.921 20.326 1.00 84.81 95 LEU A O 1
ATOM 765 N N . SER A 1 96 ? 0.635 3.435 22.180 1.00 84.31 96 SER A N 1
ATOM 766 C CA . SER A 1 96 ? 0.032 4.658 21.636 1.00 84.31 96 SER A CA 1
ATOM 767 C C . SER A 1 96 ? 1.089 5.710 21.274 1.00 84.31 96 SER A C 1
ATOM 769 O O . SER A 1 96 ? 0.965 6.401 20.264 1.00 84.31 96 SER A O 1
ATOM 771 N N . SER A 1 97 ? 2.177 5.795 22.049 1.00 86.38 97 SER A N 1
ATOM 772 C CA . SER A 1 97 ? 3.287 6.724 21.785 1.00 86.38 97 SER A CA 1
ATOM 773 C C . SER A 1 97 ? 4.134 6.373 20.553 1.00 86.38 97 SER A C 1
ATOM 775 O O . SER A 1 97 ? 4.890 7.221 20.083 1.00 86.38 97 SER A O 1
ATOM 777 N N . LEU A 1 98 ? 3.990 5.163 19.994 1.00 86.00 98 LEU A N 1
ATOM 778 C CA . LEU A 1 98 ? 4.673 4.742 18.761 1.00 86.00 98 LEU A CA 1
ATOM 779 C C . LEU A 1 98 ? 4.006 5.287 17.492 1.00 86.00 98 LEU A C 1
ATOM 781 O O . LEU A 1 98 ? 4.651 5.357 16.447 1.00 86.00 98 LEU A O 1
ATOM 785 N N . PHE A 1 99 ? 2.730 5.678 17.556 1.00 84.56 99 PHE A N 1
ATOM 786 C CA . PHE A 1 99 ? 1.966 6.090 16.376 1.00 84.56 99 PHE A CA 1
ATOM 787 C C . PHE A 1 99 ? 2.606 7.258 15.595 1.00 84.56 99 PHE A C 1
ATOM 789 O O . PHE A 1 99 ? 2.703 7.165 14.370 1.00 84.56 99 PHE A O 1
ATOM 796 N N . PRO A 1 100 ? 3.131 8.321 16.243 1.00 85.25 100 PRO A N 1
ATOM 797 C CA . PRO A 1 100 ? 3.854 9.378 15.536 1.00 85.25 100 PRO A CA 1
ATOM 798 C C . PRO A 1 100 ? 5.107 8.881 14.804 1.00 85.25 100 PRO A C 1
ATOM 800 O O . PRO A 1 100 ? 5.423 9.389 13.732 1.00 85.25 100 PRO A O 1
ATOM 803 N N . ALA A 1 101 ? 5.813 7.889 15.353 1.00 85.69 101 ALA A N 1
ATOM 804 C CA . ALA A 1 101 ? 7.010 7.334 14.726 1.00 85.69 101 ALA A CA 1
ATOM 805 C C . ALA A 1 101 ? 6.658 6.490 13.490 1.00 85.69 101 ALA A C 1
ATOM 807 O O . ALA A 1 101 ? 7.286 6.664 12.445 1.00 85.69 101 ALA A O 1
ATOM 808 N N . PHE A 1 102 ? 5.593 5.681 13.562 1.00 85.25 102 PHE A N 1
ATOM 809 C CA . PHE A 1 102 ? 5.043 4.979 12.395 1.00 85.25 102 PHE A CA 1
ATOM 810 C C . PHE A 1 102 ? 4.544 5.941 11.314 1.00 85.25 102 PHE A C 1
ATOM 812 O O . PHE A 1 102 ? 4.858 5.741 10.145 1.00 85.25 102 PHE A O 1
ATOM 819 N N . ARG A 1 103 ? 3.860 7.031 11.688 1.00 86.06 103 ARG A N 1
ATOM 820 C CA . ARG A 1 103 ? 3.498 8.092 10.735 1.00 86.06 103 ARG A CA 1
ATOM 821 C C . ARG A 1 103 ? 4.741 8.703 10.087 1.00 86.06 103 ARG A C 1
ATOM 823 O O . ARG A 1 103 ? 4.771 8.883 8.880 1.00 86.06 103 ARG A O 1
ATOM 830 N N . GLY A 1 104 ? 5.777 8.996 10.873 1.00 86.00 104 GLY A N 1
ATOM 831 C CA . GLY A 1 104 ? 7.041 9.503 10.338 1.00 86.00 104 GLY A CA 1
ATOM 832 C C . GLY A 1 104 ? 7.706 8.528 9.363 1.00 86.00 104 GLY A C 1
ATOM 833 O O . GLY A 1 104 ? 8.336 8.963 8.406 1.00 86.00 104 GLY A O 1
ATOM 834 N N . LEU A 1 105 ? 7.556 7.220 9.585 1.00 86.69 105 LEU A N 1
ATOM 835 C CA . LEU A 1 105 ? 8.056 6.189 8.683 1.00 86.69 105 LEU A CA 1
ATOM 836 C C . LEU A 1 105 ? 7.257 6.165 7.370 1.00 86.69 105 LEU A C 1
ATOM 838 O O . LEU A 1 105 ? 7.862 6.164 6.304 1.00 86.69 105 LEU A O 1
ATOM 842 N N . ASP A 1 106 ? 5.928 6.232 7.442 1.00 83.56 106 ASP A N 1
ATOM 843 C CA . ASP A 1 106 ? 5.041 6.323 6.273 1.00 83.56 106 ASP A CA 1
ATOM 844 C C . ASP A 1 106 ? 5.348 7.570 5.421 1.00 83.56 106 ASP A C 1
ATOM 846 O O . ASP A 1 106 ? 5.590 7.467 4.220 1.00 83.56 106 ASP A O 1
ATOM 850 N N . SER A 1 107 ? 5.522 8.734 6.058 1.00 84.56 107 SER A N 1
ATOM 851 C CA . SER A 1 107 ? 5.916 9.973 5.370 1.00 84.56 107 SER A CA 1
ATOM 852 C C . SER A 1 107 ? 7.302 9.906 4.713 1.00 84.56 107 SER A C 1
ATOM 854 O O . SER A 1 107 ? 7.557 10.597 3.727 1.00 84.56 107 SER A O 1
ATOM 856 N N . LEU A 1 108 ? 8.232 9.090 5.224 1.00 83.62 108 LEU A N 1
ATOM 857 C CA . LEU A 1 108 ? 9.511 8.858 4.538 1.00 83.62 108 LEU A CA 1
ATOM 858 C C . LEU A 1 108 ? 9.319 8.044 3.258 1.00 83.62 108 LEU A C 1
ATOM 860 O O . LEU A 1 108 ? 10.031 8.270 2.277 1.00 83.62 108 LEU A O 1
ATOM 864 N N . PHE A 1 109 ? 8.354 7.129 3.261 1.00 83.31 109 PHE A N 1
ATOM 865 C CA . PHE A 1 109 ? 8.021 6.301 2.114 1.00 83.31 109 PHE A CA 1
ATOM 866 C C . PHE A 1 109 ? 7.157 7.014 1.076 1.00 83.31 109 PHE A C 1
ATOM 868 O O . PHE A 1 109 ? 7.218 6.630 -0.084 1.00 83.31 109 PHE A O 1
ATOM 875 N N . GLU A 1 110 ? 6.490 8.124 1.399 1.00 81.25 110 GLU A N 1
ATOM 876 C CA . GLU A 1 110 ? 5.874 8.994 0.380 1.00 81.25 110 GLU A CA 1
ATOM 877 C C . GLU A 1 110 ? 6.883 9.474 -0.680 1.00 81.25 110 GLU A C 1
ATOM 879 O O . GLU A 1 110 ? 6.508 9.738 -1.820 1.00 81.25 110 GLU A O 1
ATOM 884 N N . LYS A 1 111 ? 8.180 9.533 -0.343 1.00 83.06 111 LYS A N 1
ATOM 885 C CA . LYS A 1 111 ? 9.260 9.877 -1.286 1.00 83.06 111 LYS A CA 1
ATOM 886 C C . LYS A 1 111 ? 9.557 8.768 -2.310 1.00 83.06 111 LYS A C 1
ATOM 888 O O . LYS A 1 111 ? 10.265 9.022 -3.284 1.00 83.06 111 LYS A O 1
ATOM 893 N N . LEU A 1 112 ? 9.052 7.542 -2.114 1.00 83.19 112 LEU A N 1
ATOM 894 C CA . LEU A 1 112 ? 9.265 6.406 -3.025 1.00 83.19 112 LEU A CA 1
ATOM 895 C C . LEU A 1 112 ? 8.720 6.652 -4.427 1.00 83.19 112 LEU A C 1
ATOM 897 O O . LEU A 1 112 ? 9.343 6.219 -5.398 1.00 83.19 112 LEU A O 1
ATOM 901 N N . SER A 1 113 ? 7.579 7.332 -4.539 1.00 76.94 113 SER A N 1
ATOM 902 C CA . SER A 1 113 ? 6.980 7.675 -5.832 1.00 76.94 113 SER A CA 1
ATOM 903 C C . SER A 1 113 ? 7.935 8.537 -6.657 1.00 76.94 113 SER A C 1
ATOM 905 O O . SER A 1 113 ? 8.186 8.228 -7.818 1.00 76.94 113 SER A O 1
ATOM 907 N N . GLY A 1 114 ? 8.575 9.525 -6.023 1.00 79.00 114 GLY A N 1
ATOM 908 C CA . GLY A 1 114 ? 9.598 10.365 -6.643 1.00 79.00 114 GLY A CA 1
ATOM 909 C C . GLY A 1 114 ? 10.791 9.559 -7.160 1.00 79.00 114 GLY A C 1
ATOM 910 O O . GLY A 1 114 ? 11.166 9.694 -8.320 1.00 79.00 114 GLY A O 1
ATOM 911 N N . PHE A 1 115 ? 11.344 8.649 -6.349 1.00 83.19 115 PHE A N 1
ATOM 912 C CA . PHE A 1 115 ? 12.431 7.771 -6.807 1.00 83.19 115 PHE A CA 1
ATOM 913 C C . PHE A 1 115 ? 12.008 6.827 -7.935 1.00 83.19 115 PHE A C 1
ATOM 915 O O . PHE A 1 115 ? 12.819 6.512 -8.804 1.00 83.19 115 PHE A O 1
ATOM 922 N N . THR A 1 116 ? 10.755 6.373 -7.920 1.00 81.62 116 THR A N 1
ATOM 923 C CA . THR A 1 116 ? 10.199 5.498 -8.958 1.00 81.62 116 THR A CA 1
ATOM 924 C C . THR A 1 116 ? 10.055 6.254 -10.274 1.00 81.62 116 THR A C 1
ATOM 926 O O . THR A 1 116 ? 10.538 5.760 -11.284 1.00 81.62 116 THR A O 1
ATOM 929 N N . SER A 1 117 ? 9.515 7.476 -10.253 1.00 75.12 117 SER A N 1
ATOM 930 C CA . SER A 1 117 ? 9.476 8.354 -11.432 1.00 75.12 117 SER A CA 1
ATOM 931 C C . SER A 1 117 ? 10.883 8.582 -11.982 1.00 75.12 117 SER A C 1
ATOM 933 O O . SER A 1 117 ? 11.145 8.284 -13.140 1.00 75.12 117 SER A O 1
ATOM 935 N N . CYS A 1 118 ? 11.846 8.956 -11.126 1.00 78.75 118 CYS A N 1
ATOM 936 C CA . CYS A 1 118 ? 13.239 9.116 -11.551 1.00 78.75 118 CYS A CA 1
ATOM 937 C C . CYS A 1 118 ? 13.814 7.839 -12.193 1.00 78.75 118 CYS A C 1
ATOM 939 O O . CYS A 1 118 ? 14.578 7.925 -13.146 1.00 78.75 118 CYS A O 1
ATOM 941 N N . ALA A 1 119 ? 13.472 6.653 -11.682 1.00 81.94 119 ALA A N 1
ATOM 942 C CA . ALA A 1 119 ? 13.890 5.367 -12.247 1.00 81.94 119 ALA A CA 1
ATOM 943 C C . ALA A 1 119 ? 13.261 5.049 -13.614 1.00 81.94 119 ALA A C 1
ATOM 945 O O . ALA A 1 119 ? 13.827 4.243 -14.362 1.00 81.94 119 ALA A O 1
ATOM 946 N N . LEU A 1 120 ? 12.096 5.612 -13.923 1.00 74.50 120 LEU A N 1
ATOM 947 C CA . LEU A 1 120 ? 11.404 5.420 -15.196 1.00 74.50 120 LEU A CA 1
ATOM 948 C C . LEU A 1 120 ? 11.901 6.412 -16.251 1.00 74.50 120 LEU A C 1
ATOM 950 O O . LEU A 1 120 ? 12.182 5.993 -17.369 1.00 74.50 120 LEU A O 1
ATOM 954 N N . ASP A 1 121 ? 12.115 7.666 -15.855 1.00 73.50 121 ASP A N 1
ATOM 955 C CA . ASP A 1 121 ? 12.424 8.783 -16.762 1.00 73.50 121 ASP A CA 1
ATOM 956 C C . ASP A 1 121 ? 13.929 8.955 -17.055 1.00 73.50 121 ASP A C 1
ATOM 958 O O . ASP A 1 121 ? 14.344 9.859 -17.780 1.00 73.50 121 ASP A O 1
ATOM 962 N N . MET A 1 122 ? 14.776 8.112 -16.460 1.00 75.56 122 MET A N 1
ATOM 963 C CA . MET A 1 122 ? 16.230 8.199 -16.578 1.00 75.56 122 MET A CA 1
ATOM 964 C C . MET A 1 122 ? 16.761 7.780 -17.952 1.00 75.56 122 MET A C 1
ATOM 966 O O . MET A 1 122 ? 16.631 6.620 -18.339 1.00 75.56 122 MET A O 1
ATOM 970 N N . ASP A 1 123 ? 17.507 8.680 -18.596 1.00 75.50 123 ASP A N 1
ATOM 971 C CA . ASP A 1 123 ? 18.341 8.389 -19.769 1.00 75.50 123 ASP A CA 1
ATOM 972 C C . ASP A 1 123 ? 19.827 8.325 -19.361 1.00 75.50 123 ASP A C 1
ATOM 974 O O . ASP A 1 123 ? 20.577 9.294 -19.484 1.00 75.50 123 ASP A O 1
ATOM 978 N N . VAL A 1 124 ? 20.232 7.196 -18.768 1.00 76.44 124 VAL A N 1
ATOM 979 C CA . VAL A 1 124 ? 21.618 6.891 -18.353 1.00 76.44 124 VAL A CA 1
ATOM 980 C C . VAL A 1 124 ? 22.028 5.509 -18.865 1.00 76.44 124 VAL A C 1
ATOM 982 O O . VAL A 1 124 ? 21.205 4.773 -19.411 1.00 76.44 124 VAL A O 1
ATOM 985 N N . GLU A 1 125 ? 23.294 5.117 -18.684 1.00 78.81 125 GLU A N 1
ATOM 986 C CA . GLU A 1 125 ? 23.740 3.779 -19.076 1.00 78.81 125 GLU A CA 1
ATOM 987 C C . GLU A 1 125 ? 22.867 2.690 -18.429 1.00 78.81 125 GLU A C 1
ATOM 989 O O . GLU A 1 125 ? 22.658 2.672 -17.215 1.00 78.81 125 GLU A O 1
ATOM 994 N N . GLU A 1 126 ? 22.402 1.736 -19.243 1.00 77.31 126 GLU A N 1
ATOM 995 C CA . GLU A 1 126 ? 21.472 0.666 -18.844 1.00 77.31 126 GLU A CA 1
ATOM 996 C C . GLU A 1 126 ? 21.914 -0.061 -17.562 1.00 77.31 126 GLU A C 1
ATOM 998 O O . GLU A 1 126 ? 21.102 -0.430 -16.713 1.00 77.31 126 GLU A O 1
ATOM 1003 N N . GLN A 1 127 ? 23.226 -0.244 -17.383 1.00 78.12 127 GLN A N 1
ATOM 1004 C CA . GLN A 1 127 ? 23.771 -0.890 -16.193 1.00 78.12 127 GLN A CA 1
ATOM 1005 C C . GLN A 1 127 ? 23.581 -0.049 -14.922 1.00 78.12 127 GLN A C 1
ATOM 1007 O O . GLN A 1 127 ? 23.277 -0.604 -13.861 1.00 78.12 127 GLN A O 1
ATOM 1012 N N . GLU A 1 128 ? 23.782 1.265 -14.999 1.00 77.00 128 GLU A N 1
ATOM 1013 C CA . GLU A 1 128 ? 23.589 2.184 -13.875 1.00 77.00 128 GLU A CA 1
ATOM 1014 C C . GLU A 1 128 ? 22.102 2.325 -13.546 1.00 77.00 128 GLU A C 1
ATOM 1016 O O . GLU A 1 128 ? 21.716 2.214 -12.379 1.00 77.00 128 GLU A O 1
ATOM 1021 N N . LEU A 1 129 ? 21.262 2.428 -14.579 1.00 79.44 129 LEU A N 1
ATOM 1022 C CA . LEU A 1 129 ? 19.810 2.473 -14.450 1.00 79.44 129 LEU A CA 1
ATOM 1023 C C . LEU A 1 129 ? 19.251 1.212 -13.784 1.00 79.44 129 LEU A C 1
ATOM 1025 O O . LEU A 1 129 ? 18.479 1.293 -12.827 1.00 79.44 129 LEU A O 1
ATOM 1029 N N . HIS A 1 130 ? 19.683 0.029 -14.228 1.00 82.81 130 HIS A N 1
ATOM 1030 C CA . HIS A 1 130 ? 19.269 -1.241 -13.632 1.00 82.81 130 HIS A CA 1
ATOM 1031 C C . HIS A 1 130 ? 19.662 -1.331 -12.149 1.00 82.81 130 HIS A C 1
ATOM 1033 O O . HIS A 1 130 ? 18.888 -1.817 -11.320 1.00 82.81 130 HIS A O 1
ATOM 1039 N N . ARG A 1 131 ? 20.862 -0.866 -11.778 1.00 84.94 131 ARG A N 1
ATOM 1040 C CA . ARG A 1 131 ? 21.303 -0.840 -10.372 1.00 84.94 131 ARG A CA 1
ATOM 1041 C C . ARG A 1 131 ? 20.469 0.126 -9.538 1.00 84.94 131 ARG A C 1
ATOM 1043 O O . ARG A 1 131 ? 20.091 -0.218 -8.419 1.00 84.94 131 ARG A O 1
ATOM 1050 N N . PHE A 1 132 ? 20.155 1.303 -10.070 1.00 85.75 132 PHE A N 1
ATOM 1051 C CA . PHE A 1 132 ? 19.298 2.258 -9.380 1.00 85.75 132 PHE A CA 1
ATOM 1052 C C . PHE A 1 132 ? 17.892 1.685 -9.159 1.00 85.75 132 PHE A C 1
ATOM 1054 O O . PHE A 1 132 ? 17.421 1.633 -8.021 1.00 85.75 132 PHE A O 1
ATOM 1061 N N . ARG A 1 133 ? 17.269 1.142 -10.214 1.00 88.00 133 ARG A N 1
ATOM 1062 C CA . ARG A 1 133 ? 15.965 0.454 -10.156 1.00 88.00 133 ARG A CA 1
ATOM 1063 C C . ARG A 1 133 ? 15.948 -0.661 -9.114 1.00 88.00 133 ARG A C 1
ATOM 1065 O O . ARG A 1 133 ? 14.981 -0.789 -8.366 1.00 88.00 133 ARG A O 1
ATOM 1072 N N . HIS A 1 134 ? 17.033 -1.427 -9.008 1.00 89.31 134 HIS A N 1
ATOM 1073 C CA . HIS A 1 134 ? 17.172 -2.452 -7.978 1.00 89.31 134 HIS A CA 1
ATOM 1074 C C . HIS A 1 134 ? 17.097 -1.865 -6.558 1.00 89.31 134 HIS A C 1
ATOM 1076 O O . HIS A 1 134 ? 16.357 -2.375 -5.721 1.00 89.31 134 HIS A O 1
ATOM 1082 N N . HIS A 1 135 ? 17.782 -0.750 -6.291 1.00 89.12 135 HIS A N 1
ATOM 1083 C CA . HIS A 1 135 ? 17.745 -0.105 -4.976 1.00 89.12 135 HIS A CA 1
ATOM 1084 C C . HIS A 1 135 ? 16.408 0.564 -4.642 1.00 89.12 135 HIS A C 1
ATOM 1086 O O . HIS A 1 135 ? 16.037 0.604 -3.462 1.00 89.12 135 HIS A O 1
ATOM 1092 N N . VAL A 1 136 ? 15.692 1.069 -5.652 1.00 87.75 136 VAL A N 1
ATOM 1093 C CA . VAL A 1 136 ? 14.312 1.561 -5.510 1.00 87.75 136 VAL A CA 1
ATOM 1094 C C . VAL A 1 136 ? 13.367 0.401 -5.190 1.00 87.75 136 VAL A C 1
ATOM 1096 O O . VAL A 1 136 ? 12.602 0.484 -4.234 1.00 87.75 136 VAL A O 1
ATOM 1099 N N . SER A 1 137 ? 13.479 -0.722 -5.905 1.00 87.75 137 SER A N 1
ATOM 1100 C CA . SER A 1 137 ? 12.705 -1.943 -5.630 1.00 87.75 137 SER A CA 1
ATOM 1101 C C . SER A 1 137 ? 12.956 -2.485 -4.218 1.00 87.75 137 SER A C 1
ATOM 1103 O O . SER A 1 137 ? 12.020 -2.834 -3.498 1.00 87.75 137 SER A O 1
ATOM 1105 N N . ASP A 1 138 ? 14.210 -2.487 -3.770 1.00 89.75 138 ASP A N 1
ATOM 1106 C CA . ASP A 1 138 ? 14.555 -2.849 -2.398 1.00 89.75 138 ASP A CA 1
ATOM 1107 C C . ASP A 1 138 ? 13.908 -1.916 -1.367 1.00 89.75 138 ASP A C 1
ATOM 1109 O O . ASP A 1 138 ? 13.561 -2.360 -0.275 1.00 89.75 138 ASP A O 1
ATOM 1113 N N . LEU A 1 139 ? 13.752 -0.624 -1.681 1.00 88.25 139 LEU A N 1
ATOM 1114 C CA . LEU A 1 139 ? 13.119 0.334 -0.772 1.00 88.25 139 LEU A CA 1
ATOM 1115 C C . LEU A 1 139 ? 11.598 0.127 -0.725 1.00 88.25 139 LEU A C 1
ATOM 1117 O O . LEU A 1 139 ? 11.016 0.205 0.352 1.00 88.25 139 LEU A O 1
ATOM 1121 N N . TRP A 1 140 ? 10.968 -0.234 -1.847 1.00 88.06 140 TRP A N 1
ATOM 1122 C CA . TRP A 1 140 ? 9.573 -0.694 -1.879 1.00 88.06 140 TRP A CA 1
ATOM 1123 C C . TRP A 1 140 ? 9.356 -1.968 -1.059 1.00 88.06 140 TRP A C 1
ATOM 1125 O O . TRP A 1 140 ? 8.347 -2.104 -0.366 1.00 88.06 140 TRP A O 1
ATOM 1135 N N . ARG A 1 141 ? 10.313 -2.902 -1.087 1.00 89.44 141 ARG A N 1
ATOM 1136 C CA . ARG A 1 141 ? 10.266 -4.091 -0.226 1.00 89.44 141 ARG A CA 1
ATOM 1137 C C . ARG A 1 141 ? 10.331 -3.710 1.251 1.00 89.44 141 ARG A C 1
ATOM 1139 O O . ARG A 1 141 ? 9.573 -4.255 2.051 1.00 89.44 141 ARG A O 1
ATOM 1146 N N . ASP A 1 142 ? 11.210 -2.771 1.597 1.00 89.31 142 ASP A N 1
ATOM 1147 C CA . ASP A 1 142 ? 11.314 -2.247 2.958 1.00 89.31 142 ASP A CA 1
ATOM 1148 C C . ASP A 1 142 ? 10.009 -1.545 3.392 1.00 89.31 142 ASP A C 1
ATOM 1150 O O . ASP A 1 142 ? 9.557 -1.749 4.518 1.00 89.31 142 ASP A O 1
ATOM 1154 N N . TYR A 1 143 ? 9.345 -0.807 2.493 1.00 87.44 143 TYR A N 1
ATOM 1155 C CA . TYR A 1 143 ? 8.018 -0.226 2.742 1.00 87.44 143 TYR A CA 1
ATOM 1156 C C . TYR A 1 143 ? 6.963 -1.289 3.050 1.00 87.44 143 TYR A C 1
ATOM 1158 O O . TYR A 1 143 ? 6.260 -1.191 4.053 1.00 87.44 143 TYR A O 1
ATOM 1166 N N . GLY A 1 144 ? 6.881 -2.343 2.232 1.00 86.81 144 GLY A N 1
ATOM 1167 C CA . GLY A 1 144 ? 5.936 -3.437 2.463 1.00 86.81 144 GLY A CA 1
ATOM 1168 C C . GLY A 1 144 ? 6.108 -4.079 3.845 1.00 86.81 144 GLY A C 1
ATOM 1169 O O . GLY A 1 144 ? 5.124 -4.300 4.551 1.00 86.81 144 GLY A O 1
ATOM 1170 N N . HIS A 1 145 ? 7.354 -4.309 4.270 1.00 88.94 145 HIS A N 1
ATOM 1171 C CA . HIS A 1 145 ? 7.659 -4.815 5.614 1.00 88.94 145 HIS A CA 1
ATOM 1172 C C . HIS A 1 145 ? 7.256 -3.819 6.713 1.00 88.94 145 HIS A C 1
ATOM 1174 O O . HIS A 1 145 ? 6.614 -4.206 7.690 1.00 88.94 145 HIS A O 1
ATOM 1180 N N . ALA A 1 146 ? 7.569 -2.530 6.549 1.00 87.88 146 ALA A N 1
ATOM 1181 C CA . ALA A 1 146 ? 7.165 -1.490 7.494 1.00 87.88 146 ALA A CA 1
ATOM 1182 C C . ALA A 1 146 ? 5.637 -1.430 7.676 1.00 87.88 146 ALA A C 1
ATOM 1184 O O . ALA A 1 146 ? 5.149 -1.341 8.804 1.00 87.88 146 ALA A O 1
ATOM 1185 N N . MET A 1 147 ? 4.879 -1.548 6.583 1.00 85.75 147 MET A N 1
ATOM 1186 C CA . MET A 1 147 ? 3.415 -1.561 6.617 1.00 85.75 147 MET A CA 1
ATOM 1187 C C . MET A 1 147 ? 2.864 -2.782 7.355 1.00 85.75 147 MET A C 1
ATOM 1189 O O . MET A 1 147 ? 1.921 -2.650 8.136 1.00 85.75 147 MET A O 1
ATOM 1193 N N . GLN A 1 148 ? 3.464 -3.959 7.167 1.00 87.94 148 GLN A N 1
ATOM 1194 C CA . GLN A 1 148 ? 3.096 -5.159 7.923 1.00 87.94 148 GLN A CA 1
ATOM 1195 C C . GLN A 1 148 ? 3.327 -4.966 9.427 1.00 87.94 148 GLN A C 1
ATOM 1197 O O . GLN A 1 148 ? 2.421 -5.215 10.223 1.00 87.94 148 GLN A O 1
ATOM 1202 N N . ILE A 1 149 ? 4.493 -4.443 9.816 1.00 89.81 149 ILE A N 1
ATOM 1203 C CA . ILE A 1 149 ? 4.820 -4.122 11.213 1.00 89.81 149 ILE A CA 1
ATOM 1204 C C . ILE A 1 149 ? 3.813 -3.126 11.798 1.00 89.81 149 ILE A C 1
ATOM 1206 O O . ILE A 1 149 ? 3.337 -3.320 12.916 1.00 89.81 149 ILE A O 1
ATOM 1210 N N . MET A 1 150 ? 3.435 -2.092 11.042 1.00 87.69 150 MET A N 1
ATOM 1211 C CA . MET A 1 150 ? 2.438 -1.111 11.478 1.00 87.69 150 MET A CA 1
ATOM 1212 C C . MET A 1 150 ? 1.056 -1.748 11.691 1.00 87.69 150 MET A C 1
ATOM 1214 O O . MET A 1 150 ? 0.364 -1.420 12.654 1.00 87.69 150 MET A O 1
ATOM 1218 N N . LYS A 1 151 ? 0.648 -2.699 10.841 1.00 84.62 151 LYS A N 1
ATOM 1219 C CA . LYS A 1 151 ? -0.602 -3.454 11.037 1.00 84.62 151 LYS A CA 1
ATOM 1220 C C . LYS A 1 151 ? -0.541 -4.347 12.276 1.00 84.62 151 LYS A C 1
ATOM 1222 O O . LYS A 1 151 ? -1.507 -4.381 13.033 1.00 84.62 151 LYS A O 1
ATOM 1227 N N . ILE A 1 152 ? 0.585 -5.019 12.520 1.00 86.69 152 ILE A N 1
ATOM 1228 C CA . ILE A 1 152 ? 0.797 -5.820 13.737 1.00 86.69 152 ILE A CA 1
ATOM 1229 C C . ILE A 1 152 ? 0.725 -4.925 14.980 1.00 86.69 152 ILE A C 1
ATOM 1231 O O . ILE A 1 152 ? 0.051 -5.270 15.946 1.00 86.69 152 ILE A O 1
ATOM 1235 N N . HIS A 1 153 ? 1.361 -3.750 14.946 1.00 87.88 153 HIS A N 1
ATOM 1236 C CA . HIS A 1 153 ? 1.272 -2.755 16.018 1.00 87.88 153 HIS A CA 1
ATOM 1237 C C . HIS A 1 153 ? -0.175 -2.332 16.291 1.00 87.88 153 HIS A C 1
ATOM 1239 O O . HIS A 1 153 ? -0.604 -2.369 17.444 1.00 87.88 153 HIS A O 1
ATOM 1245 N N . ALA A 1 154 ? -0.943 -2.007 15.249 1.00 84.88 154 ALA A N 1
ATOM 1246 C CA . ALA A 1 154 ? -2.350 -1.642 15.390 1.00 84.88 154 ALA A CA 1
ATOM 1247 C C . ALA A 1 154 ? -3.174 -2.767 16.039 1.00 84.88 154 ALA A C 1
ATOM 1249 O O . ALA A 1 154 ? -3.991 -2.496 16.916 1.00 84.88 154 ALA A O 1
ATOM 1250 N N . LEU A 1 155 ? -2.918 -4.029 15.674 1.00 85.31 155 LEU A N 1
ATOM 1251 C CA . LEU A 1 155 ? -3.550 -5.182 16.320 1.00 85.31 155 LEU A CA 1
ATOM 1252 C C . LEU A 1 155 ? -3.172 -5.281 17.802 1.00 85.31 155 LEU A C 1
ATOM 1254 O O . LEU A 1 155 ? -4.051 -5.490 18.635 1.00 85.31 155 LEU A O 1
ATOM 1258 N N . CYS A 1 156 ? -1.899 -5.078 18.154 1.00 84.19 156 CYS A N 1
ATOM 1259 C CA . CYS A 1 156 ? -1.456 -5.059 19.550 1.00 84.19 156 CYS A CA 1
ATOM 1260 C C . CYS A 1 156 ? -2.164 -3.970 20.372 1.00 84.19 156 CYS A C 1
ATOM 1262 O O . CYS A 1 156 ? -2.492 -4.211 21.528 1.00 84.19 156 CYS A O 1
ATOM 1264 N N . CYS A 1 157 ? -2.460 -2.803 19.791 1.00 82.75 157 CYS A N 1
ATOM 1265 C CA . CYS A 1 157 ? -3.224 -1.749 20.471 1.00 82.75 157 CYS A CA 1
ATOM 1266 C C . CYS A 1 157 ? -4.668 -2.162 20.810 1.00 82.75 157 CYS A C 1
ATOM 1268 O O . CYS A 1 157 ? -5.262 -1.594 21.723 1.00 82.75 157 CYS A O 1
ATOM 1270 N N . CYS A 1 158 ? -5.236 -3.132 20.089 1.00 81.19 158 CYS A N 1
ATOM 1271 C CA . CYS A 1 158 ? -6.615 -3.591 20.268 1.00 81.19 158 CYS A CA 1
ATOM 1272 C C . CYS A 1 158 ? -6.747 -4.824 21.177 1.00 81.19 158 CYS A C 1
ATOM 1274 O O . CYS A 1 158 ? -7.867 -5.236 21.476 1.00 81.19 158 CYS A O 1
ATOM 1276 N N . ILE A 1 159 ? -5.636 -5.432 21.600 1.00 80.44 159 ILE A N 1
ATOM 1277 C CA . ILE A 1 159 ? -5.630 -6.651 22.416 1.00 80.44 159 ILE A CA 1
ATOM 1278 C C . ILE A 1 159 ? -5.360 -6.281 23.880 1.00 80.44 159 ILE A C 1
ATOM 1280 O O . ILE A 1 159 ? -4.389 -5.594 24.195 1.00 80.44 159 ILE A O 1
ATOM 1284 N N . SER A 1 160 ? -6.192 -6.774 24.793 1.00 69.19 160 SER A N 1
ATOM 1285 C CA . SER A 1 160 ? -5.969 -6.730 26.240 1.00 69.19 160 SER A CA 1
ATOM 1286 C C . SER A 1 160 ? -5.892 -8.163 26.759 1.00 69.19 160 SER A C 1
ATOM 1288 O O . SER A 1 160 ? -6.807 -8.918 26.468 1.00 69.19 160 SER A O 1
ATOM 1290 N N . ASP A 1 161 ? -4.819 -8.514 27.490 1.00 76.12 161 ASP A N 1
ATOM 1291 C CA . ASP A 1 161 ? -4.527 -9.802 28.172 1.00 76.12 161 ASP A CA 1
ATOM 1292 C C . ASP A 1 161 ? -3.142 -10.399 27.812 1.00 76.12 161 ASP A C 1
ATOM 1294 O O . ASP A 1 161 ? -2.272 -9.731 27.254 1.00 76.12 161 ASP A O 1
ATOM 1298 N N . ALA A 1 162 ? -2.913 -11.669 28.168 1.00 73.50 162 ALA A N 1
ATOM 1299 C CA . ALA A 1 162 ? -1.681 -12.416 27.914 1.00 73.50 162 ALA A CA 1
ATOM 1300 C C . ALA A 1 162 ? -1.252 -12.447 26.431 1.00 73.50 162 ALA A C 1
ATOM 1302 O O . ALA A 1 162 ? -0.059 -12.568 26.142 1.00 73.50 162 ALA A O 1
ATOM 1303 N N . LYS A 1 163 ? -2.185 -12.293 25.482 1.00 83.88 163 LYS A N 1
ATOM 1304 C CA . LYS A 1 163 ? -1.877 -12.229 24.045 1.00 83.88 163 LYS A CA 1
ATOM 1305 C C . LYS A 1 163 ? -1.155 -10.940 23.660 1.00 83.88 163 LYS A C 1
ATOM 1307 O O . LYS A 1 163 ? -0.443 -10.935 22.659 1.00 83.88 163 LYS A O 1
ATOM 1312 N N . LEU A 1 164 ? -1.274 -9.875 24.459 1.00 85.25 164 LEU A N 1
ATOM 1313 C CA . LEU A 1 164 ? -0.558 -8.618 24.235 1.00 85.25 164 LEU A CA 1
ATOM 1314 C C . LEU A 1 164 ? 0.960 -8.814 24.321 1.00 85.25 164 LEU A C 1
ATOM 1316 O O . LEU A 1 164 ? 1.693 -8.339 23.457 1.00 85.25 164 LEU A O 1
ATOM 1320 N N . HIS A 1 165 ? 1.438 -9.563 25.318 1.00 84.81 165 HIS A N 1
ATOM 1321 C CA . HIS A 1 165 ? 2.867 -9.859 25.452 1.00 84.81 165 HIS A CA 1
ATOM 1322 C C . HIS A 1 165 ? 3.386 -10.704 24.286 1.00 84.81 165 HIS A C 1
ATOM 1324 O O . HIS A 1 165 ? 4.456 -10.411 23.757 1.00 84.81 165 HIS A O 1
ATOM 1330 N N . GLN A 1 166 ? 2.613 -11.694 23.829 1.00 87.81 166 GLN A N 1
ATOM 1331 C CA . GLN A 1 166 ? 2.974 -12.489 22.653 1.00 87.81 166 GLN A CA 1
ATOM 1332 C C . GLN A 1 166 ? 3.010 -11.632 21.376 1.00 87.81 166 GLN A C 1
ATOM 1334 O O . GLN A 1 166 ? 3.935 -11.756 20.572 1.00 87.81 166 GLN A O 1
ATOM 1339 N N . GLY A 1 167 ? 2.041 -10.726 21.208 1.00 87.88 167 GLY A N 1
ATOM 1340 C CA . GLY A 1 167 ? 2.016 -9.761 20.109 1.00 87.88 167 GLY A CA 1
ATOM 1341 C C . GLY A 1 167 ? 3.218 -8.815 20.131 1.00 87.88 167 GLY A C 1
ATOM 1342 O O . GLY A 1 167 ? 3.837 -8.584 19.095 1.00 87.88 167 GLY A O 1
ATOM 1343 N N . LEU A 1 168 ? 3.614 -8.326 21.310 1.00 88.38 168 LEU A N 1
ATOM 1344 C CA . LEU A 1 168 ? 4.818 -7.508 21.489 1.00 88.38 168 LEU A CA 1
ATOM 1345 C C . LEU A 1 168 ? 6.109 -8.273 21.187 1.00 88.38 168 LEU A C 1
ATOM 1347 O O . LEU A 1 168 ? 7.018 -7.710 20.582 1.00 88.38 168 LEU A O 1
ATOM 1351 N N . GLU A 1 169 ? 6.208 -9.539 21.592 1.00 89.50 169 GLU A N 1
ATOM 1352 C CA . GLU A 1 169 ? 7.362 -10.385 21.271 1.00 89.50 169 GLU A CA 1
ATOM 1353 C C . GLU A 1 169 ? 7.497 -10.606 19.768 1.00 89.50 169 GLU A C 1
ATOM 1355 O O . GLU A 1 169 ? 8.599 -10.491 19.222 1.00 89.50 169 GLU A O 1
ATOM 1360 N N . TYR A 1 170 ? 6.374 -10.869 19.100 1.00 91.62 170 TYR A N 1
ATOM 1361 C CA . TYR A 1 170 ? 6.328 -10.994 17.653 1.00 91.62 170 TYR A CA 1
ATOM 1362 C C . TYR A 1 170 ? 6.718 -9.677 16.969 1.00 91.62 170 TYR A C 1
ATOM 1364 O O . TYR A 1 170 ? 7.640 -9.661 16.157 1.00 91.62 170 TYR A O 1
ATOM 1372 N N . LEU A 1 171 ? 6.119 -8.555 17.379 1.00 90.25 171 LEU A N 1
ATOM 1373 C CA . LEU A 1 171 ? 6.432 -7.225 16.854 1.00 90.25 171 LEU A CA 1
ATOM 1374 C C . LEU A 1 171 ? 7.917 -6.864 17.035 1.00 90.25 171 LEU A C 1
ATOM 1376 O O . LEU A 1 171 ? 8.544 -6.342 16.116 1.00 90.25 171 LEU A O 1
ATOM 1380 N N . GLN A 1 172 ? 8.506 -7.169 18.195 1.00 90.19 172 GLN A N 1
ATOM 1381 C CA . GLN A 1 172 ? 9.927 -6.928 18.450 1.00 90.19 172 GLN A CA 1
ATOM 1382 C C . GLN A 1 172 ? 10.823 -7.792 17.553 1.00 90.19 172 GLN A C 1
ATOM 1384 O O . GLN A 1 172 ? 11.890 -7.349 17.123 1.00 90.19 172 GLN A O 1
ATOM 1389 N N . LYS A 1 173 ? 10.433 -9.044 17.298 1.00 91.81 173 LYS A N 1
ATOM 1390 C CA . LYS A 1 173 ? 11.165 -9.922 16.384 1.00 91.81 173 LYS A CA 1
ATOM 1391 C C . LYS A 1 173 ? 11.141 -9.359 14.961 1.00 91.81 173 LYS A C 1
ATOM 1393 O O . LYS A 1 173 ? 12.210 -9.131 14.406 1.00 91.81 173 LYS A O 1
ATOM 1398 N N . GLU A 1 174 ? 9.955 -9.055 14.438 1.00 90.88 174 GLU A N 1
ATOM 1399 C CA . GLU A 1 174 ? 9.787 -8.491 13.092 1.00 90.88 174 GLU A CA 1
ATOM 1400 C C . GLU A 1 174 ? 10.553 -7.169 12.932 1.00 90.88 174 GLU A C 1
ATOM 1402 O O . GLU A 1 174 ? 11.221 -6.955 11.925 1.00 90.88 174 GLU A O 1
ATOM 1407 N N . MET A 1 175 ? 10.553 -6.307 13.958 1.00 89.50 175 MET A N 1
ATOM 1408 C CA . MET A 1 175 ? 11.316 -5.055 13.929 1.00 89.50 175 MET A CA 1
ATOM 1409 C C . MET A 1 175 ? 12.833 -5.286 13.845 1.00 89.50 175 MET A C 1
ATOM 1411 O O . MET A 1 175 ? 13.520 -4.581 13.108 1.00 89.50 175 MET A O 1
ATOM 1415 N N . ARG A 1 176 ? 13.368 -6.279 14.568 1.00 89.44 176 ARG A N 1
ATOM 1416 C CA . ARG A 1 176 ? 14.801 -6.622 14.516 1.00 89.44 176 ARG A CA 1
ATOM 1417 C C . ARG A 1 176 ? 15.196 -7.221 13.171 1.00 89.44 176 ARG A C 1
ATOM 1419 O O . ARG A 1 176 ? 16.228 -6.839 12.620 1.00 89.44 176 ARG A O 1
ATOM 1426 N N . ASP A 1 177 ? 14.364 -8.108 12.634 1.00 90.12 177 ASP A N 1
ATOM 1427 C CA . ASP A 1 177 ? 14.578 -8.702 11.314 1.00 90.12 177 ASP A CA 1
ATOM 1428 C C . ASP A 1 177 ? 14.538 -7.613 10.226 1.00 90.12 177 ASP A C 1
ATOM 1430 O O . ASP A 1 177 ? 15.402 -7.567 9.344 1.00 90.12 177 ASP A O 1
ATOM 1434 N N . PHE A 1 178 ? 13.607 -6.661 10.344 1.00 89.75 178 PHE A N 1
ATOM 1435 C CA . PHE A 1 178 ? 13.514 -5.507 9.454 1.00 89.75 178 PHE A CA 1
ATOM 1436 C C . PHE A 1 178 ? 14.734 -4.582 9.554 1.00 89.75 178 PHE A C 1
ATOM 1438 O O . PHE A 1 178 ? 15.335 -4.243 8.533 1.00 89.75 178 PHE A O 1
ATOM 1445 N N . GLN A 1 179 ? 15.170 -4.241 10.769 1.00 88.44 179 GLN A N 1
ATOM 1446 C CA . GLN A 1 179 ? 16.364 -3.425 11.000 1.00 88.44 179 GLN A CA 1
ATOM 1447 C C . GLN A 1 179 ? 17.620 -4.062 10.386 1.00 88.44 179 GLN A C 1
ATOM 1449 O O . GLN A 1 179 ? 18.409 -3.374 9.731 1.00 88.44 179 GLN A O 1
ATOM 1454 N N . ALA A 1 180 ? 17.798 -5.376 10.557 1.00 88.19 180 ALA A N 1
ATOM 1455 C CA . ALA A 1 180 ? 18.920 -6.112 9.981 1.00 88.19 180 ALA A CA 1
ATOM 1456 C C . ALA A 1 180 ? 18.896 -6.080 8.443 1.00 88.19 180 ALA A C 1
ATOM 1458 O O . ALA A 1 180 ? 19.932 -5.849 7.810 1.00 88.19 180 ALA A O 1
ATOM 1459 N N . ALA A 1 181 ? 17.717 -6.257 7.839 1.00 87.38 181 ALA A N 1
ATOM 1460 C CA . ALA A 1 181 ? 17.545 -6.207 6.392 1.00 87.38 181 ALA A CA 1
ATOM 1461 C C . ALA A 1 181 ? 17.853 -4.813 5.815 1.00 87.38 181 ALA A C 1
ATOM 1463 O O . ALA A 1 181 ? 18.601 -4.708 4.837 1.00 87.38 181 ALA A O 1
ATOM 1464 N N . CYS A 1 182 ? 17.351 -3.743 6.445 1.00 85.50 182 CYS A N 1
ATOM 1465 C CA . CYS A 1 182 ? 17.657 -2.368 6.043 1.00 85.50 182 CYS A CA 1
ATOM 1466 C C . CYS A 1 182 ? 19.162 -2.077 6.120 1.00 85.50 182 CYS A C 1
ATOM 1468 O O . CYS A 1 182 ? 19.744 -1.601 5.140 1.00 85.50 182 CYS A O 1
ATOM 1470 N N . GLY A 1 183 ? 19.806 -2.455 7.231 1.00 82.94 183 GLY A N 1
ATOM 1471 C CA . GLY A 1 183 ? 21.242 -2.258 7.431 1.00 82.94 183 GLY A CA 1
ATOM 1472 C C . GLY A 1 183 ? 22.093 -2.941 6.357 1.00 82.94 183 GLY A C 1
ATOM 1473 O O . GLY A 1 183 ? 23.010 -2.327 5.803 1.00 82.94 183 GLY A O 1
ATOM 1474 N N . ALA A 1 184 ? 21.763 -4.186 6.000 1.00 85.25 184 ALA A N 1
ATOM 1475 C CA . ALA A 1 184 ? 22.456 -4.916 4.939 1.00 85.25 184 ALA A CA 1
ATOM 1476 C C . ALA A 1 184 ? 22.325 -4.215 3.573 1.00 85.25 184 ALA A C 1
ATOM 1478 O O . ALA A 1 184 ? 23.327 -4.002 2.881 1.00 85.25 184 ALA A O 1
ATOM 1479 N N . ARG A 1 185 ? 21.109 -3.789 3.206 1.00 84.12 185 ARG A N 1
ATOM 1480 C CA . ARG A 1 185 ? 20.836 -3.096 1.935 1.00 84.12 185 ARG A CA 1
ATOM 1481 C C . ARG A 1 185 ? 21.501 -1.720 1.851 1.00 84.12 185 ARG A C 1
ATOM 1483 O O . ARG A 1 185 ? 22.000 -1.334 0.793 1.00 84.12 185 ARG A O 1
ATOM 1490 N N . LYS A 1 186 ? 21.590 -0.979 2.959 1.00 85.69 186 LYS A N 1
ATOM 1491 C CA . LYS A 1 186 ? 22.312 0.304 3.002 1.00 85.69 186 LYS A CA 1
ATOM 1492 C C . LYS A 1 186 ? 23.807 0.144 2.761 1.00 85.69 186 LYS A C 1
ATOM 1494 O O . LYS A 1 186 ? 24.394 0.975 2.067 1.00 85.69 186 LYS A O 1
ATOM 1499 N N . VAL A 1 187 ? 24.440 -0.879 3.339 1.00 83.56 187 VAL A N 1
ATOM 1500 C CA . VAL A 1 187 ? 25.874 -1.138 3.116 1.00 83.56 187 VAL A CA 1
ATOM 1501 C C . VAL A 1 187 ? 26.139 -1.375 1.629 1.00 83.56 187 VAL A C 1
ATOM 1503 O O . VAL A 1 187 ? 27.065 -0.778 1.075 1.00 83.56 187 VAL A O 1
ATOM 1506 N N . GLN A 1 188 ? 25.278 -2.154 0.968 1.00 81.75 188 GLN A N 1
ATOM 1507 C CA . GLN A 1 188 ? 25.352 -2.381 -0.476 1.00 81.75 188 GLN A CA 1
ATOM 1508 C C . GLN A 1 188 ? 25.222 -1.065 -1.258 1.00 81.75 188 GLN A C 1
ATOM 1510 O O . GLN A 1 188 ? 26.103 -0.745 -2.058 1.00 81.75 188 GLN A O 1
ATOM 1515 N N . LEU A 1 189 ? 24.209 -0.246 -0.955 1.00 83.31 189 LEU A N 1
ATOM 1516 C CA . LEU A 1 189 ? 23.998 1.045 -1.620 1.00 83.31 189 LEU A CA 1
ATOM 1517 C C . LEU A 1 189 ? 25.193 2.005 -1.461 1.00 83.31 189 LEU A C 1
ATOM 1519 O O . LEU A 1 189 ? 25.631 2.627 -2.427 1.00 83.31 189 LEU A O 1
ATOM 1523 N N . LYS A 1 190 ? 25.760 2.111 -0.251 1.00 80.69 190 LYS A N 1
ATOM 1524 C CA . LYS A 1 190 ? 26.926 2.973 0.013 1.00 80.69 190 LYS A CA 1
ATOM 1525 C C . LYS A 1 190 ? 28.180 2.505 -0.718 1.00 80.69 190 LYS A C 1
ATOM 1527 O O . LYS A 1 190 ? 28.947 3.342 -1.191 1.00 80.69 190 LYS A O 1
ATOM 1532 N N . SER A 1 191 ? 28.396 1.191 -0.795 1.00 80.88 191 SER A N 1
ATOM 1533 C CA . SER A 1 191 ? 29.530 0.632 -1.534 1.00 80.88 191 SER A CA 1
ATOM 1534 C C . SER A 1 191 ? 29.455 0.990 -3.019 1.00 80.88 191 SER A C 1
ATOM 1536 O O . SER A 1 191 ? 30.464 1.375 -3.603 1.00 80.88 191 SER A O 1
ATOM 1538 N N . LEU A 1 192 ? 28.247 0.975 -3.591 1.00 75.94 192 LEU A N 1
ATOM 1539 C CA . LEU A 1 192 ? 28.009 1.316 -4.986 1.00 75.94 192 LEU A CA 1
ATOM 1540 C C . LEU A 1 192 ? 28.221 2.807 -5.262 1.00 75.94 192 LEU A C 1
ATOM 1542 O O . LEU A 1 192 ? 28.930 3.168 -6.196 1.00 75.94 192 LEU A O 1
ATOM 1546 N N . TYR A 1 193 ? 27.656 3.675 -4.421 1.00 78.19 193 TYR A N 1
ATOM 1547 C CA . TYR A 1 193 ? 27.818 5.121 -4.568 1.00 78.19 193 TYR A CA 1
ATOM 1548 C C . TYR A 1 193 ? 29.293 5.540 -4.559 1.00 78.19 193 TYR A C 1
ATOM 1550 O O . TYR A 1 193 ? 29.688 6.426 -5.313 1.00 78.19 193 TYR A O 1
ATOM 1558 N N . ARG A 1 194 ? 30.131 4.868 -3.758 1.00 78.25 194 ARG A N 1
ATOM 1559 C CA . ARG A 1 194 ? 31.579 5.114 -3.728 1.00 78.25 194 ARG A CA 1
ATOM 1560 C C . ARG A 1 194 ? 32.248 4.821 -5.073 1.00 78.25 194 ARG A C 1
ATOM 1562 O O . ARG A 1 194 ? 33.081 5.604 -5.501 1.00 78.25 194 ARG A O 1
ATOM 1569 N N . VAL A 1 195 ? 31.842 3.741 -5.744 1.00 74.56 195 VAL A N 1
ATOM 1570 C CA . VAL A 1 195 ? 32.350 3.365 -7.075 1.00 74.56 195 VAL A CA 1
ATOM 1571 C C . VAL A 1 195 ? 31.938 4.385 -8.138 1.00 74.56 195 VAL A C 1
ATOM 1573 O O . VAL A 1 195 ? 32.736 4.703 -9.007 1.00 74.56 195 VAL A O 1
ATOM 1576 N N . ILE A 1 196 ? 30.717 4.920 -8.048 1.00 67.81 196 ILE A N 1
ATOM 1577 C CA . ILE A 1 196 ? 30.185 5.911 -9.002 1.00 67.81 196 ILE A CA 1
ATOM 1578 C C . ILE A 1 196 ? 30.783 7.311 -8.756 1.00 67.81 196 ILE A C 1
ATOM 1580 O O . ILE A 1 196 ? 30.934 8.102 -9.681 1.00 67.81 196 ILE A O 1
ATOM 1584 N N . SER A 1 197 ? 31.147 7.627 -7.508 1.00 69.06 197 SER A N 1
ATOM 1585 C CA . SER A 1 197 ? 31.652 8.954 -7.117 1.00 69.06 197 SER A CA 1
ATOM 1586 C C . SER A 1 197 ? 33.164 9.134 -7.294 1.00 69.06 197 SER A C 1
ATOM 1588 O O . SER A 1 197 ? 33.654 10.263 -7.216 1.00 69.06 197 SER A O 1
ATOM 1590 N N . GLU A 1 198 ? 33.925 8.053 -7.473 1.00 64.62 198 GLU A N 1
ATOM 1591 C CA . GLU A 1 198 ? 35.373 8.127 -7.680 1.00 64.62 198 GLU A CA 1
ATOM 1592 C C . GLU A 1 198 ? 35.690 8.403 -9.165 1.00 64.62 198 GLU A C 1
ATOM 1594 O O . GLU A 1 198 ? 35.212 7.681 -10.040 1.00 64.62 198 GLU A O 1
ATOM 1599 N N . PRO A 1 199 ? 36.498 9.433 -9.494 1.00 50.88 199 PRO A N 1
ATOM 1600 C CA . PRO A 1 199 ? 36.898 9.687 -10.874 1.00 50.88 199 PRO A CA 1
ATOM 1601 C C . PRO A 1 199 ? 37.723 8.503 -11.403 1.00 50.88 199 PRO A C 1
ATOM 1603 O O . PRO A 1 199 ? 38.526 7.945 -10.645 1.00 50.88 199 PRO A O 1
ATOM 1606 N N . PRO A 1 200 ? 37.581 8.122 -12.688 1.00 46.53 200 PRO A N 1
ATOM 1607 C CA . PRO A 1 200 ? 38.228 6.933 -13.222 1.00 46.53 200 PRO A CA 1
ATOM 1608 C C . PRO A 1 200 ? 39.745 7.096 -13.122 1.00 46.53 200 PRO A C 1
ATOM 1610 O O . PRO A 1 200 ? 40.372 7.821 -13.892 1.00 46.53 200 PRO A O 1
ATOM 1613 N N . THR A 1 201 ? 40.355 6.434 -12.143 1.00 44.25 201 THR A N 1
ATOM 1614 C CA . THR A 1 201 ? 41.808 6.355 -12.038 1.00 44.25 201 THR A CA 1
ATOM 1615 C C . THR A 1 201 ? 42.235 5.160 -12.869 1.00 44.25 201 THR A C 1
ATOM 1617 O O . THR A 1 201 ? 41.784 4.043 -12.632 1.00 44.25 201 THR A O 1
ATOM 1620 N N . SER A 1 202 ? 43.076 5.411 -13.872 1.00 44.19 202 SER A N 1
ATOM 1621 C CA . SER A 1 202 ? 43.581 4.442 -14.843 1.00 44.19 202 SER A CA 1
ATOM 1622 C C . SER A 1 202 ? 43.980 3.105 -14.202 1.00 44.19 202 SER A C 1
ATOM 1624 O O . SER A 1 202 ? 45.098 2.940 -13.713 1.00 44.19 202 SER A O 1
ATOM 1626 N N . ARG A 1 203 ? 43.088 2.119 -14.232 1.00 38.91 203 ARG A N 1
ATOM 1627 C CA . ARG A 1 203 ? 43.438 0.708 -14.082 1.00 38.91 203 ARG A CA 1
ATOM 1628 C C . ARG A 1 203 ? 42.834 -0.042 -15.253 1.00 38.91 203 ARG A C 1
ATOM 1630 O O . ARG A 1 203 ? 41.720 -0.546 -15.194 1.00 38.91 203 ARG A O 1
ATOM 1637 N N . HIS A 1 204 ? 43.603 -0.084 -16.336 1.00 42.25 204 HIS A N 1
ATOM 1638 C CA . HIS A 1 204 ? 43.463 -1.115 -17.352 1.00 42.25 204 HIS A CA 1
ATOM 1639 C C . HIS A 1 204 ? 43.908 -2.449 -16.744 1.00 42.25 204 HIS A C 1
ATOM 1641 O O . HIS A 1 204 ? 45.067 -2.836 -16.860 1.00 42.25 204 HIS A O 1
ATOM 1647 N N . GLU A 1 205 ? 42.990 -3.156 -16.095 1.00 35.66 205 GLU A N 1
ATOM 1648 C CA . GLU A 1 205 ? 43.030 -4.616 -16.135 1.00 35.66 205 GLU A CA 1
ATOM 1649 C C . GLU A 1 205 ? 42.236 -5.070 -17.367 1.00 35.66 205 GLU A C 1
ATOM 1651 O O . GLU A 1 205 ? 41.160 -4.520 -17.631 1.00 35.66 205 GLU A O 1
ATOM 1656 N N . PRO A 1 206 ? 42.739 -6.030 -18.162 1.00 39.34 206 PRO A N 1
ATOM 1657 C CA . PRO A 1 206 ? 42.000 -6.551 -19.298 1.00 39.34 206 PRO A CA 1
ATOM 1658 C C . PRO A 1 206 ? 40.854 -7.420 -18.773 1.00 39.34 206 PRO A C 1
ATOM 1660 O O . PRO A 1 206 ? 41.019 -8.609 -18.506 1.00 39.34 206 PRO A O 1
ATOM 1663 N N . TRP A 1 207 ? 39.685 -6.806 -18.613 1.00 36.25 207 TRP A N 1
ATOM 1664 C CA . TRP A 1 207 ? 38.448 -7.533 -18.371 1.00 36.25 207 TRP A CA 1
ATOM 1665 C C . TRP A 1 207 ? 38.100 -8.391 -19.596 1.00 36.25 207 TRP A C 1
ATOM 1667 O O . TRP A 1 207 ? 38.382 -7.995 -20.735 1.00 36.25 207 TRP A O 1
ATOM 1677 N N . PRO A 1 208 ? 37.536 -9.593 -19.379 1.00 34.72 208 PRO A N 1
ATOM 1678 C CA . PRO A 1 208 ? 37.233 -10.529 -20.448 1.00 34.72 208 PRO A CA 1
ATOM 1679 C C . PRO A 1 208 ? 36.314 -9.855 -21.467 1.00 34.72 208 PRO A C 1
ATOM 1681 O O . PRO A 1 208 ? 35.378 -9.145 -21.101 1.00 34.72 208 PRO A O 1
ATOM 1684 N N . LYS A 1 209 ? 36.636 -10.059 -22.750 1.00 35.09 209 LYS A N 1
ATOM 1685 C CA . LYS A 1 209 ? 35.934 -9.463 -23.891 1.00 35.09 209 LYS A CA 1
ATOM 1686 C C . LYS A 1 209 ? 34.417 -9.532 -23.677 1.00 35.09 209 LYS A C 1
ATOM 1688 O O . LYS A 1 209 ? 33.936 -10.613 -23.327 1.00 35.09 209 LYS A O 1
ATOM 1693 N N . PRO A 1 210 ? 33.683 -8.430 -23.910 1.00 37.69 210 PRO A N 1
ATOM 1694 C CA . PRO A 1 210 ? 32.239 -8.410 -23.762 1.00 37.69 210 PRO A CA 1
ATOM 1695 C C . PRO A 1 210 ? 31.654 -9.460 -24.703 1.00 37.69 210 PRO A C 1
ATOM 1697 O O . PRO A 1 210 ? 31.643 -9.298 -25.924 1.00 37.69 210 PRO A O 1
ATOM 1700 N N . GLY A 1 211 ? 31.206 -10.572 -24.122 1.00 36.50 211 GLY A N 1
ATOM 1701 C CA . GLY A 1 211 ? 30.213 -11.405 -24.768 1.00 36.50 211 GLY A CA 1
ATOM 1702 C C . GLY A 1 211 ? 29.026 -10.499 -25.029 1.00 36.50 211 GLY A C 1
ATOM 1703 O O . GLY A 1 211 ? 28.577 -9.819 -24.112 1.00 36.50 211 GLY A O 1
ATOM 1704 N N . THR A 1 212 ? 28.613 -10.429 -26.288 1.00 36.03 212 THR A N 1
ATOM 1705 C CA . THR A 1 212 ? 27.454 -9.701 -26.794 1.00 36.03 212 THR A CA 1
ATOM 1706 C C . THR A 1 212 ? 26.329 -9.694 -25.759 1.00 36.03 212 THR A C 1
ATOM 1708 O O . THR A 1 212 ? 25.602 -10.675 -25.618 1.00 36.03 212 THR A O 1
ATOM 1711 N N . ILE A 1 213 ? 26.221 -8.602 -24.997 1.00 35.53 213 ILE A N 1
ATOM 1712 C CA . ILE A 1 213 ? 25.094 -8.365 -24.103 1.00 35.53 213 ILE A CA 1
ATOM 1713 C C . ILE A 1 213 ? 23.962 -7.961 -25.034 1.00 35.53 213 ILE A C 1
ATOM 1715 O O . ILE A 1 213 ? 23.891 -6.831 -25.515 1.00 35.53 213 ILE A O 1
ATOM 1719 N N . THR A 1 214 ? 23.121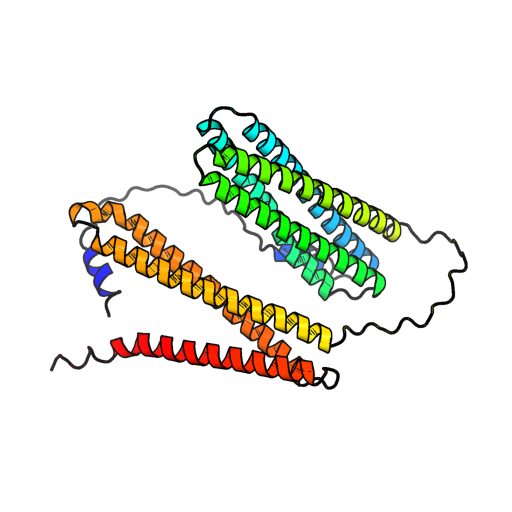 -8.933 -25.358 1.00 32.53 214 THR A N 1
ATOM 1720 C CA . THR A 1 214 ? 21.807 -8.706 -25.941 1.00 32.53 214 THR A CA 1
ATOM 1721 C C . THR A 1 214 ? 21.104 -7.670 -25.068 1.00 32.53 214 THR A C 1
ATOM 1723 O O . THR A 1 214 ? 20.939 -7.894 -23.867 1.00 32.53 214 THR A O 1
ATOM 1726 N N . ARG A 1 215 ? 20.725 -6.525 -25.656 1.00 37.03 215 ARG A N 1
ATOM 1727 C CA . ARG A 1 215 ? 19.755 -5.587 -25.075 1.00 37.03 215 ARG A CA 1
ATOM 1728 C C . ARG A 1 215 ? 18.634 -6.421 -24.453 1.00 37.03 215 ARG A C 1
ATOM 1730 O O . ARG A 1 215 ? 17.924 -7.101 -25.188 1.00 37.03 215 ARG A O 1
ATOM 1737 N N . ARG A 1 216 ? 18.472 -6.402 -23.129 1.00 39.03 216 ARG A N 1
ATOM 1738 C CA . ARG A 1 216 ? 17.189 -6.785 -22.539 1.00 39.03 216 ARG A CA 1
ATOM 1739 C C . ARG A 1 216 ? 16.252 -5.613 -22.801 1.00 39.03 216 ARG A C 1
ATOM 1741 O O . ARG A 1 216 ? 16.010 -4.805 -21.920 1.00 39.03 216 ARG A O 1
ATOM 1748 N N . THR A 1 217 ? 15.755 -5.511 -24.032 1.00 43.53 217 THR A N 1
ATOM 1749 C CA . THR A 1 217 ? 14.374 -5.070 -24.227 1.00 43.53 217 THR A CA 1
ATOM 1750 C C . THR A 1 217 ? 13.562 -5.866 -23.218 1.00 43.53 217 THR A C 1
ATOM 1752 O O . THR A 1 217 ? 13.630 -7.099 -23.239 1.00 43.53 217 THR A O 1
ATOM 1755 N N . THR A 1 218 ? 12.940 -5.195 -22.249 1.00 58.06 218 THR A N 1
ATOM 1756 C CA . THR A 1 218 ? 12.037 -5.854 -21.308 1.00 58.06 218 THR A CA 1
ATOM 1757 C C . THR A 1 218 ? 11.043 -6.616 -22.165 1.00 58.06 218 THR A C 1
ATOM 1759 O O . THR A 1 218 ? 10.335 -6.004 -22.956 1.00 58.06 218 THR A O 1
ATOM 1762 N N . ASP A 1 219 ? 11.109 -7.944 -22.117 1.00 80.19 219 ASP A N 1
ATOM 1763 C CA . ASP A 1 219 ? 10.286 -8.820 -22.941 1.00 80.19 219 ASP A CA 1
ATOM 1764 C C . ASP A 1 219 ? 8.819 -8.386 -22.786 1.00 80.19 219 ASP A C 1
ATOM 1766 O O . ASP A 1 219 ? 8.325 -8.400 -21.652 1.00 80.19 219 ASP A O 1
ATOM 1770 N N . PRO A 1 220 ? 8.128 -7.959 -23.859 1.00 81.25 220 PRO A N 1
ATOM 1771 C CA . PRO A 1 220 ? 6.763 -7.443 -23.747 1.00 81.25 220 PRO A CA 1
ATOM 1772 C C . PRO A 1 220 ? 5.795 -8.455 -23.138 1.00 81.25 220 PRO A C 1
ATOM 1774 O O . PRO A 1 220 ? 4.862 -8.073 -22.437 1.00 81.25 220 PRO A O 1
ATOM 1777 N N . SER A 1 221 ? 6.078 -9.756 -23.277 1.00 78.88 221 SER A N 1
ATOM 1778 C CA . SER A 1 221 ? 5.342 -10.808 -22.563 1.00 78.88 221 SER A CA 1
ATOM 1779 C C . SER A 1 221 ? 5.546 -10.744 -21.038 1.00 78.88 221 SER A C 1
ATOM 1781 O O . SER A 1 221 ? 4.598 -10.928 -20.267 1.00 78.88 221 SER A O 1
ATOM 1783 N N . GLY A 1 222 ? 6.764 -10.452 -20.581 1.00 73.38 222 GLY A N 1
ATOM 1784 C CA . GLY A 1 222 ? 7.083 -10.194 -19.178 1.00 73.38 222 GLY A CA 1
ATOM 1785 C C . GLY A 1 222 ? 6.428 -8.921 -18.634 1.00 73.38 222 GLY A C 1
ATOM 1786 O O . GLY A 1 222 ? 5.897 -8.947 -17.523 1.00 73.38 222 GLY A O 1
ATOM 1787 N N . MET A 1 223 ? 6.400 -7.838 -19.420 1.00 77.19 223 MET A N 1
ATOM 1788 C CA . MET A 1 223 ? 5.682 -6.607 -19.057 1.00 77.19 223 MET A CA 1
ATOM 1789 C C . MET A 1 223 ? 4.181 -6.863 -18.924 1.00 77.19 223 MET A C 1
ATOM 1791 O O . MET A 1 223 ? 3.609 -6.594 -17.870 1.00 77.19 223 MET A O 1
ATOM 1795 N N . ALA A 1 224 ? 3.567 -7.492 -19.926 1.00 78.00 224 ALA A N 1
ATOM 1796 C CA . ALA A 1 224 ? 2.158 -7.869 -19.888 1.00 78.00 224 ALA A CA 1
ATOM 1797 C C . ALA A 1 224 ? 1.814 -8.750 -18.678 1.00 78.00 224 ALA A C 1
ATOM 1799 O O . ALA A 1 224 ? 0.803 -8.532 -18.020 1.00 78.00 224 ALA A O 1
ATOM 1800 N N . THR A 1 225 ? 2.679 -9.701 -18.312 1.00 76.00 225 THR A N 1
ATOM 1801 C CA . THR A 1 225 ? 2.472 -10.526 -17.108 1.00 76.00 225 THR A CA 1
ATOM 1802 C C . THR A 1 225 ? 2.472 -9.690 -15.821 1.00 76.00 225 THR A C 1
ATOM 1804 O O . THR A 1 225 ? 1.708 -9.976 -14.894 1.00 76.00 225 THR A O 1
ATOM 1807 N N . CYS A 1 226 ? 3.317 -8.657 -15.752 1.00 75.81 226 CYS A N 1
ATOM 1808 C CA . CYS A 1 226 ? 3.354 -7.734 -14.622 1.00 75.81 226 CYS A CA 1
ATOM 1809 C C . CYS A 1 226 ? 2.056 -6.923 -14.528 1.00 75.81 226 CYS A C 1
ATOM 1811 O O . CYS A 1 226 ? 1.426 -6.941 -13.472 1.00 75.81 226 CYS A O 1
ATOM 1813 N N . HIS A 1 227 ? 1.629 -6.292 -15.626 1.00 83.25 227 HIS A N 1
ATOM 1814 C CA . HIS A 1 227 ? 0.392 -5.504 -15.682 1.00 83.25 227 HIS A CA 1
ATOM 1815 C C . HIS A 1 227 ? -0.850 -6.359 -15.376 1.00 83.25 227 HIS A C 1
ATOM 1817 O O . HIS A 1 227 ? -1.668 -5.979 -14.543 1.00 83.25 227 HIS A O 1
ATOM 1823 N N . LEU A 1 228 ? -0.922 -7.593 -15.892 1.00 81.81 228 LEU A N 1
ATOM 1824 C CA . LEU A 1 228 ? -1.986 -8.545 -15.534 1.00 81.81 228 LEU A CA 1
ATOM 1825 C C . LEU A 1 228 ? -2.069 -8.787 -14.019 1.00 81.81 228 LEU A C 1
ATOM 1827 O O . LEU A 1 228 ? -3.147 -8.754 -13.434 1.00 81.81 228 LEU A O 1
ATOM 1831 N N . SER A 1 229 ? -0.921 -8.977 -13.364 1.00 76.12 229 SER A N 1
ATOM 1832 C CA . SER A 1 229 ? -0.868 -9.204 -11.912 1.00 76.12 229 SER A CA 1
ATOM 1833 C C . SER A 1 229 ? -1.262 -7.959 -11.104 1.00 76.12 229 SER A C 1
ATOM 1835 O O . SER A 1 229 ? -1.720 -8.075 -9.964 1.00 76.12 229 SER A O 1
ATOM 1837 N N . VAL A 1 230 ? -1.034 -6.763 -11.658 1.00 78.00 230 VAL A N 1
ATOM 1838 C CA . VAL A 1 230 ? -1.461 -5.492 -11.065 1.00 78.00 230 VAL A CA 1
ATOM 1839 C C . VAL A 1 230 ? -2.981 -5.384 -11.141 1.00 78.00 230 VAL A C 1
ATOM 1841 O O . VAL A 1 230 ? -3.614 -5.233 -10.097 1.00 78.00 230 VAL A O 1
ATOM 1844 N N . VAL A 1 231 ? -3.570 -5.570 -12.324 1.00 83.38 231 VAL A N 1
ATOM 1845 C CA . VAL A 1 231 ? -5.025 -5.500 -12.524 1.00 83.38 231 VAL A CA 1
ATOM 1846 C C . VAL A 1 231 ? -5.768 -6.542 -11.683 1.00 83.38 231 VAL A C 1
ATOM 1848 O O . VAL A 1 231 ? -6.713 -6.191 -10.978 1.00 83.38 231 VAL A O 1
ATOM 1851 N N . GLU A 1 232 ? -5.309 -7.800 -11.657 1.00 85.88 232 GLU A N 1
ATOM 1852 C CA . GLU A 1 232 ? -5.897 -8.861 -10.817 1.00 85.88 232 GLU A CA 1
ATOM 1853 C C . GLU A 1 232 ? -5.954 -8.455 -9.331 1.00 85.88 232 GLU A C 1
ATOM 1855 O O . GLU A 1 232 ? -6.946 -8.702 -8.637 1.00 85.88 232 GLU A O 1
ATOM 1860 N N . ARG A 1 233 ? -4.908 -7.784 -8.830 1.00 82.75 233 ARG A N 1
ATOM 1861 C CA . ARG A 1 233 ? -4.877 -7.270 -7.454 1.00 82.75 233 ARG A CA 1
ATOM 1862 C C . ARG A 1 233 ? -5.858 -6.120 -7.259 1.00 82.75 233 ARG A C 1
ATOM 1864 O O . ARG A 1 233 ? -6.569 -6.112 -6.256 1.00 82.75 233 ARG A O 1
ATOM 1871 N N . MET A 1 234 ? -5.895 -5.168 -8.191 1.00 87.19 234 MET A N 1
ATOM 1872 C CA . MET A 1 234 ? -6.786 -4.009 -8.111 1.00 87.19 234 MET A CA 1
ATOM 1873 C C . MET A 1 234 ? -8.258 -4.431 -8.093 1.00 87.19 234 MET A C 1
ATOM 1875 O O . MET A 1 234 ? -9.006 -3.934 -7.254 1.00 87.19 234 MET A O 1
ATOM 1879 N N . ILE A 1 235 ? -8.648 -5.418 -8.910 1.00 87.69 235 ILE A N 1
ATOM 1880 C CA . ILE A 1 235 ? -9.991 -6.022 -8.876 1.00 87.69 235 ILE A CA 1
ATOM 1881 C C . ILE A 1 235 ? -10.312 -6.529 -7.462 1.00 87.69 235 ILE A C 1
ATOM 1883 O O . ILE A 1 235 ? -11.364 -6.216 -6.902 1.00 87.69 235 ILE A O 1
ATOM 1887 N N . GLY A 1 236 ? -9.382 -7.266 -6.844 1.00 86.25 236 GLY A N 1
ATOM 1888 C CA . GLY A 1 236 ? -9.547 -7.757 -5.475 1.00 86.25 236 GLY A CA 1
ATOM 1889 C C . GLY A 1 236 ? -9.707 -6.640 -4.437 1.00 86.25 236 GLY A C 1
ATOM 1890 O O . GLY A 1 236 ? -10.512 -6.767 -3.515 1.00 86.25 236 GLY A O 1
ATOM 1891 N N . GLU A 1 237 ? -8.974 -5.536 -4.578 1.00 86.06 237 GLU A N 1
ATOM 1892 C CA . GLU A 1 237 ? -9.081 -4.373 -3.686 1.00 86.06 237 GLU A CA 1
ATOM 1893 C C . GLU A 1 237 ? -10.411 -3.625 -3.853 1.00 86.06 237 GLU A C 1
ATOM 1895 O O . GLU A 1 237 ? -11.029 -3.216 -2.870 1.00 86.06 237 GLU A O 1
ATOM 1900 N N . VAL A 1 238 ? -10.892 -3.486 -5.086 1.00 87.81 238 VAL A N 1
ATOM 1901 C CA . VAL A 1 238 ? -12.184 -2.859 -5.382 1.00 87.81 238 VAL A CA 1
ATOM 1902 C C . VAL A 1 238 ? -13.342 -3.662 -4.785 1.00 87.81 238 VAL A C 1
ATOM 1904 O O . VAL A 1 238 ? -14.223 -3.090 -4.135 1.00 87.81 238 VAL A O 1
ATOM 1907 N N . GLU A 1 239 ? -13.310 -4.991 -4.897 1.00 89.50 239 GLU A N 1
ATOM 1908 C CA . GLU A 1 239 ? -14.289 -5.864 -4.240 1.00 89.50 239 GLU A CA 1
ATOM 1909 C C . GLU A 1 239 ? -14.232 -5.756 -2.706 1.00 89.50 239 GLU A C 1
ATOM 1911 O O . GLU A 1 239 ? -15.270 -5.751 -2.034 1.00 89.50 239 GLU A O 1
ATOM 1916 N N . GLN A 1 240 ? -13.041 -5.567 -2.125 1.00 88.00 240 GLN A N 1
ATOM 1917 C CA . GLN A 1 240 ? -12.910 -5.280 -0.693 1.00 88.00 240 GLN A CA 1
ATOM 1918 C C . GLN A 1 240 ? -13.559 -3.945 -0.315 1.00 88.00 240 GLN A C 1
ATOM 1920 O O . GLN A 1 240 ? -14.282 -3.892 0.681 1.00 88.00 240 GLN A O 1
ATOM 1925 N N . PHE A 1 241 ? -13.371 -2.881 -1.102 1.00 87.19 241 PHE A N 1
ATOM 1926 C CA . PHE A 1 241 ? -14.047 -1.605 -0.851 1.00 87.19 241 PHE A CA 1
ATOM 1927 C C . PHE A 1 241 ? -15.572 -1.745 -0.913 1.00 87.19 241 PHE A C 1
ATOM 1929 O O . PHE A 1 241 ? -16.265 -1.236 -0.027 1.00 87.19 241 PHE A O 1
ATOM 1936 N N . LYS A 1 242 ? -16.111 -2.495 -1.886 1.00 89.31 242 LYS A N 1
ATOM 1937 C CA . LYS A 1 242 ? -17.553 -2.799 -1.952 1.00 89.31 242 LYS A CA 1
ATOM 1938 C C . LYS A 1 242 ? -18.039 -3.528 -0.696 1.00 89.31 242 LYS A C 1
ATOM 1940 O O . LYS A 1 242 ? -19.075 -3.163 -0.136 1.00 89.31 242 LYS A O 1
ATOM 1945 N N . ALA A 1 243 ? -17.296 -4.531 -0.227 1.00 91.31 243 ALA A N 1
ATOM 1946 C CA . ALA A 1 243 ? -17.640 -5.274 0.983 1.00 91.31 243 ALA A CA 1
ATOM 1947 C C . ALA A 1 243 ? -17.611 -4.385 2.239 1.00 91.31 243 ALA A C 1
ATOM 1949 O O . ALA A 1 243 ? -18.539 -4.432 3.049 1.00 91.31 243 ALA A O 1
ATOM 1950 N N . ILE A 1 244 ? -16.589 -3.534 2.382 1.00 89.19 244 ILE A N 1
ATOM 1951 C CA . ILE A 1 244 ? -16.475 -2.586 3.499 1.00 89.19 244 ILE A CA 1
ATOM 1952 C C . ILE A 1 244 ? -17.643 -1.597 3.480 1.00 89.19 244 ILE A C 1
ATOM 1954 O O . ILE A 1 244 ? -18.266 -1.385 4.518 1.00 89.19 244 ILE A O 1
ATOM 1958 N N . LYS A 1 245 ? -17.994 -1.042 2.313 1.00 91.19 245 LYS A N 1
ATOM 1959 C CA . LYS A 1 245 ? -19.144 -0.137 2.172 1.00 91.19 245 LYS A CA 1
ATOM 1960 C C . LYS A 1 245 ? -20.437 -0.790 2.666 1.00 91.19 245 LYS A C 1
ATOM 1962 O O . LYS A 1 245 ? -21.102 -0.216 3.521 1.00 91.19 245 LYS A O 1
ATOM 1967 N N . LYS A 1 246 ? -20.732 -2.020 2.226 1.00 90.62 246 LYS A N 1
ATOM 1968 C CA . LYS A 1 246 ? -21.917 -2.779 2.674 1.00 90.62 246 LYS A CA 1
ATOM 1969 C C . LYS A 1 246 ? -21.932 -3.009 4.191 1.00 90.62 246 LYS A C 1
ATOM 1971 O O . LYS A 1 246 ? -22.987 -2.955 4.818 1.00 90.62 246 LYS A O 1
ATOM 1976 N N . LEU A 1 247 ? -20.773 -3.266 4.803 1.00 91.12 247 LEU A N 1
ATOM 1977 C CA . LEU A 1 247 ? -20.663 -3.419 6.259 1.00 91.12 247 LEU A CA 1
ATOM 1978 C C . LEU A 1 247 ? -20.910 -2.102 7.001 1.00 91.12 247 LEU A C 1
ATOM 1980 O O . LEU A 1 247 ? -21.567 -2.111 8.042 1.00 91.12 247 LEU A O 1
ATOM 1984 N N . LEU A 1 248 ? -20.407 -0.983 6.475 1.00 89.25 248 LEU A N 1
ATOM 1985 C CA . LEU A 1 248 ? -20.646 0.342 7.043 1.00 89.25 248 LEU A CA 1
ATOM 1986 C C . LEU A 1 248 ? -22.122 0.738 6.938 1.00 89.25 248 LEU A C 1
ATOM 1988 O O . LEU A 1 248 ? -22.664 1.248 7.913 1.00 89.25 248 LEU A O 1
ATOM 1992 N N . GLU A 1 249 ? -22.774 0.468 5.805 1.00 88.88 249 GLU A N 1
ATOM 1993 C CA . GLU A 1 249 ? -24.217 0.689 5.609 1.00 88.88 249 GLU A CA 1
ATOM 1994 C C . GLU A 1 249 ? -25.032 -0.134 6.610 1.00 88.88 249 GLU A C 1
ATOM 1996 O O . GLU A 1 249 ? -25.794 0.417 7.396 1.00 88.88 249 GLU A O 1
ATOM 2001 N N . LYS A 1 250 ? -24.763 -1.441 6.704 1.00 89.00 250 LYS A N 1
ATOM 2002 C CA . LYS A 1 250 ? -25.432 -2.311 7.680 1.00 89.00 250 LYS A CA 1
ATOM 2003 C C . LYS A 1 250 ? -25.223 -1.849 9.124 1.00 89.00 250 LYS A C 1
ATOM 2005 O O . LYS A 1 250 ? -26.127 -1.950 9.947 1.00 89.00 250 LYS A O 1
ATOM 2010 N N . THR A 1 251 ? -24.020 -1.382 9.451 1.00 87.25 251 THR A N 1
ATOM 2011 C CA . THR A 1 251 ? -23.714 -0.856 10.788 1.00 87.25 251 THR A CA 1
ATOM 2012 C C . THR A 1 251 ? -24.535 0.401 11.063 1.00 87.25 251 THR A C 1
ATOM 2014 O O . THR A 1 251 ? -25.097 0.543 12.144 1.00 87.25 251 THR A O 1
ATOM 2017 N N . GLN A 1 252 ? -24.643 1.292 10.079 1.00 85.31 252 GLN A N 1
ATOM 2018 C CA . GLN A 1 252 ? -25.443 2.508 10.165 1.00 85.31 252 GLN A CA 1
ATOM 2019 C C . GLN A 1 252 ? -26.939 2.202 10.349 1.00 85.31 252 GLN A C 1
ATOM 2021 O O . GLN A 1 252 ? -27.564 2.803 11.222 1.00 85.31 252 GLN A O 1
ATOM 2026 N N . ASP A 1 253 ? -27.480 1.221 9.620 1.00 84.25 253 ASP A N 1
ATOM 2027 C CA . ASP A 1 253 ? -28.867 0.756 9.772 1.00 84.25 253 ASP A CA 1
ATOM 2028 C C . ASP A 1 253 ? -29.124 0.199 11.180 1.00 84.25 253 ASP A C 1
ATOM 2030 O O . ASP A 1 253 ? -30.102 0.552 11.839 1.00 84.25 253 ASP A O 1
ATOM 2034 N N . GLN A 1 254 ? -28.200 -0.621 11.694 1.00 83.44 254 GLN A N 1
ATOM 2035 C CA . GLN A 1 254 ? -28.290 -1.172 13.050 1.00 83.44 254 GLN A CA 1
ATOM 2036 C C . GLN A 1 254 ? -28.230 -0.090 14.126 1.00 83.44 254 GLN A C 1
ATOM 2038 O O . GLN A 1 254 ? -28.940 -0.188 15.128 1.00 83.44 254 GLN A O 1
ATOM 2043 N N . PHE A 1 255 ? -27.399 0.938 13.931 1.00 80.44 255 PHE A N 1
ATOM 2044 C CA . PHE A 1 255 ? -27.409 2.099 14.811 1.00 80.44 255 PHE A CA 1
ATOM 2045 C C . PHE A 1 255 ? -28.780 2.768 14.780 1.00 80.44 255 PHE A C 1
ATOM 2047 O O . PHE A 1 255 ? -29.343 3.011 15.839 1.00 80.44 255 PHE A O 1
ATOM 2054 N N . TYR A 1 256 ? -29.350 3.007 13.599 1.00 75.19 256 TYR A N 1
ATOM 2055 C CA . TYR A 1 256 ? -30.648 3.664 13.467 1.00 75.19 256 TYR A CA 1
ATOM 2056 C C . TYR A 1 256 ? -31.779 2.925 14.205 1.00 75.19 256 TYR A C 1
ATOM 2058 O O . TYR A 1 256 ? -32.548 3.556 14.927 1.00 75.19 256 TYR A O 1
ATOM 2066 N N . GLU A 1 257 ? -31.847 1.596 14.094 1.00 78.69 257 GLU A N 1
ATOM 2067 C CA . GLU A 1 257 ? -32.884 0.781 14.750 1.00 78.69 257 GLU A CA 1
ATOM 2068 C C . GLU A 1 257 ? -32.779 0.745 16.286 1.00 78.69 257 GLU A C 1
ATOM 2070 O O . GLU A 1 257 ? -33.775 0.510 16.971 1.00 78.69 257 GLU A O 1
ATOM 2075 N N . GLN A 1 258 ? -31.582 0.954 16.843 1.00 70.81 258 GLN A N 1
ATOM 2076 C CA . GLN A 1 258 ? -31.313 0.788 18.279 1.00 70.81 258 GLN A CA 1
ATOM 2077 C C . GLN A 1 258 ? -31.387 2.093 19.085 1.00 70.81 258 GLN A C 1
ATOM 2079 O O . GLN A 1 258 ? -31.331 2.057 20.317 1.00 70.81 258 GLN A O 1
ATOM 2084 N N . ILE A 1 259 ? -31.511 3.249 18.429 1.00 70.06 259 ILE A N 1
ATOM 2085 C CA . ILE A 1 259 ? -31.535 4.553 19.101 1.00 70.06 259 ILE A CA 1
ATOM 2086 C C . ILE A 1 259 ? -32.962 4.882 19.561 1.00 70.06 259 ILE A C 1
ATOM 2088 O O . ILE A 1 259 ? -33.888 4.953 18.758 1.00 70.06 259 ILE A O 1
ATOM 2092 N N . SER A 1 260 ? -33.142 5.154 20.859 1.00 67.00 260 SER A N 1
ATOM 2093 C CA . SER A 1 260 ? -34.376 5.774 21.369 1.00 67.00 260 SER A CA 1
ATOM 2094 C C . SER A 1 260 ? -34.381 7.288 21.096 1.00 67.00 260 SER A C 1
ATOM 2096 O O . SER A 1 260 ? -33.317 7.907 21.042 1.00 67.00 260 SER A O 1
ATOM 2098 N N . GLU A 1 261 ? -35.556 7.924 20.989 1.00 66.00 261 GLU A N 1
ATOM 2099 C CA . GLU A 1 261 ? -35.681 9.377 20.732 1.00 66.00 261 GLU A CA 1
ATOM 2100 C C . GLU A 1 261 ? -34.885 10.264 21.720 1.00 66.00 261 GLU A C 1
ATOM 2102 O O . GLU A 1 261 ? -34.516 11.386 21.377 1.00 66.00 261 GLU A O 1
ATOM 2107 N N . GLN A 1 262 ? -34.566 9.768 22.924 1.00 60.28 262 GLN A N 1
ATOM 2108 C CA . GLN A 1 262 ? -33.788 10.493 23.939 1.00 60.28 262 GLN A CA 1
ATOM 2109 C C . GLN A 1 262 ? -32.261 10.469 23.729 1.00 60.28 262 GLN A C 1
ATOM 2111 O O . GLN A 1 262 ? -31.570 11.301 24.317 1.00 60.28 262 GLN A O 1
ATOM 2116 N N . ASP A 1 263 ? -31.721 9.579 22.888 1.00 66.31 263 ASP A N 1
ATOM 2117 C CA . ASP A 1 263 ? -30.271 9.444 22.641 1.00 66.31 263 ASP A CA 1
ATOM 2118 C C . ASP A 1 263 ? -29.820 9.977 21.267 1.00 66.31 263 ASP A C 1
ATOM 2120 O O . ASP A 1 263 ? -28.634 9.925 20.928 1.00 66.31 263 ASP A O 1
ATOM 2124 N N . ALA A 1 264 ? -30.734 10.567 20.491 1.00 64.44 264 ALA A N 1
ATOM 2125 C CA . ALA A 1 264 ? -30.487 11.032 19.124 1.00 64.44 264 ALA A CA 1
ATOM 2126 C C . ALA A 1 264 ? -29.310 12.023 18.991 1.00 64.44 264 ALA A C 1
ATOM 2128 O O . ALA A 1 264 ? -28.580 11.999 18.001 1.00 64.44 264 ALA A O 1
ATOM 2129 N N . THR A 1 265 ? -29.072 12.876 19.992 1.00 66.62 265 THR A N 1
ATOM 2130 C CA . THR A 1 265 ? -27.935 13.815 19.997 1.00 66.62 265 THR A CA 1
ATOM 2131 C C . THR A 1 265 ? -26.594 13.149 20.288 1.00 66.62 265 THR A C 1
ATOM 2133 O O . THR A 1 265 ? -25.582 13.644 19.804 1.00 66.62 265 THR A O 1
ATOM 2136 N N . LYS A 1 266 ? -26.560 12.027 21.019 1.00 67.75 266 LYS A N 1
ATOM 2137 C CA . LYS A 1 266 ? -25.311 11.305 21.327 1.00 67.75 266 LYS A CA 1
ATOM 2138 C C . LYS A 1 266 ? -24.838 10.429 20.171 1.00 67.75 266 LYS A C 1
ATOM 2140 O O . LYS A 1 266 ? -23.648 10.165 20.057 1.00 67.75 266 LYS A O 1
ATOM 2145 N N . VAL A 1 267 ? -25.761 9.976 19.321 1.00 76.31 267 VAL A N 1
ATOM 2146 C CA . VAL A 1 267 ? -25.445 9.064 18.206 1.00 76.31 267 VAL A CA 1
ATOM 2147 C C . VAL A 1 267 ? -25.237 9.809 16.883 1.00 76.31 267 VAL A C 1
ATOM 2149 O O . VAL A 1 267 ? -24.704 9.250 15.927 1.00 76.31 267 VAL A O 1
ATOM 2152 N N . ARG A 1 268 ? -25.544 11.112 16.851 1.00 77.19 268 ARG A N 1
ATOM 2153 C CA . ARG A 1 268 ? -25.297 11.992 15.702 1.00 77.19 268 ARG A CA 1
ATOM 2154 C C . ARG A 1 268 ? -23.833 11.980 15.252 1.00 77.19 268 ARG A C 1
ATOM 2156 O O . ARG A 1 268 ? -23.576 11.832 14.062 1.00 77.19 268 ARG A O 1
ATOM 2163 N N . ASP A 1 269 ? -22.890 12.085 16.185 1.00 80.19 269 ASP A N 1
ATOM 2164 C CA . ASP A 1 269 ? -21.458 12.131 15.855 1.00 80.19 269 ASP A CA 1
ATOM 2165 C C . ASP A 1 269 ? -20.961 10.795 15.284 1.00 80.19 269 ASP A C 1
ATOM 2167 O O . ASP A 1 269 ? -20.176 10.768 14.333 1.00 80.19 269 ASP A O 1
ATOM 2171 N N . ALA A 1 270 ? -21.471 9.674 15.807 1.00 82.00 270 ALA A N 1
ATOM 2172 C CA . ALA A 1 270 ? -21.183 8.344 15.276 1.00 82.00 270 ALA A CA 1
ATOM 2173 C C . ALA A 1 270 ? -21.747 8.174 13.857 1.00 82.00 270 ALA A C 1
ATOM 2175 O O . ALA A 1 270 ? -21.059 7.655 12.981 1.00 82.00 270 ALA A O 1
ATOM 2176 N N . TYR A 1 271 ? -22.959 8.676 13.608 1.00 84.06 271 TYR A N 1
ATOM 2177 C CA . TYR A 1 271 ? -23.587 8.637 12.288 1.00 84.06 271 TYR A CA 1
ATOM 2178 C C . TYR A 1 271 ? -22.807 9.461 11.254 1.00 84.06 271 TYR A C 1
ATOM 2180 O O . TYR A 1 271 ? -22.504 8.958 10.176 1.00 84.06 271 TYR A O 1
ATOM 2188 N N . ILE A 1 272 ? -22.413 10.692 11.604 1.00 82.94 272 ILE A N 1
ATOM 2189 C CA . ILE A 1 272 ? -21.577 11.552 10.747 1.00 82.94 272 ILE A CA 1
ATOM 2190 C C . ILE A 1 272 ? -20.232 10.875 10.456 1.00 82.94 272 ILE A C 1
ATOM 2192 O O . ILE A 1 272 ? -19.750 10.899 9.325 1.00 82.94 272 ILE A O 1
ATOM 2196 N N . THR A 1 273 ? -19.631 10.234 11.462 1.00 85.06 273 THR A N 1
ATOM 2197 C CA . THR A 1 273 ? -18.363 9.509 11.299 1.00 85.06 273 THR A CA 1
ATOM 2198 C C . THR A 1 273 ? -18.511 8.314 10.353 1.00 85.06 273 THR A C 1
ATOM 2200 O O . THR A 1 273 ? -17.634 8.087 9.519 1.00 85.06 273 THR A O 1
ATOM 2203 N N . LEU A 1 274 ? -19.616 7.566 10.442 1.00 88.31 274 LEU A N 1
ATOM 2204 C CA . LEU A 1 274 ? -19.909 6.450 9.539 1.00 88.31 274 LEU A CA 1
ATOM 2205 C C . LEU A 1 274 ? -20.137 6.924 8.102 1.00 88.31 274 LEU A C 1
ATOM 2207 O O . LEU A 1 274 ? -19.576 6.336 7.182 1.00 88.31 274 LEU A O 1
ATOM 2211 N N . GLU A 1 275 ? -20.890 8.005 7.905 1.00 86.44 275 GLU A N 1
ATOM 2212 C CA . GLU A 1 275 ? -21.108 8.601 6.582 1.00 86.44 275 GLU A CA 1
ATOM 2213 C C . GLU A 1 275 ? -19.788 9.092 5.967 1.00 86.44 275 GLU A C 1
ATOM 2215 O O . GLU A 1 275 ? -19.496 8.839 4.796 1.00 86.44 275 GLU A O 1
ATOM 2220 N N . TYR A 1 276 ? -18.931 9.722 6.774 1.00 83.50 276 TYR A N 1
ATOM 2221 C CA . TYR A 1 276 ? -17.597 10.123 6.339 1.00 83.50 276 TYR A CA 1
ATOM 2222 C C . TYR A 1 276 ? -16.728 8.915 5.956 1.00 83.50 276 TYR A C 1
ATOM 2224 O O . TYR A 1 276 ? -16.088 8.926 4.904 1.00 83.50 276 TYR A O 1
ATOM 2232 N N . ALA A 1 277 ? -16.741 7.845 6.756 1.00 83.06 277 ALA A N 1
ATOM 2233 C CA . ALA A 1 277 ? -16.020 6.612 6.445 1.00 83.06 277 ALA A CA 1
ATOM 2234 C C . ALA A 1 277 ? -16.528 5.953 5.151 1.00 83.06 277 ALA A C 1
ATOM 2236 O O . ALA A 1 277 ? -15.722 5.503 4.338 1.00 83.06 277 ALA A O 1
ATOM 2237 N N . GLN A 1 278 ? -17.845 5.939 4.923 1.00 88.25 278 GLN A N 1
ATOM 2238 C CA . GLN A 1 278 ? -18.432 5.453 3.672 1.00 88.25 278 GLN A CA 1
ATOM 2239 C C . GLN A 1 278 ? -17.959 6.280 2.476 1.00 88.25 278 GLN A C 1
ATOM 2241 O O . GLN A 1 278 ? -17.574 5.699 1.461 1.00 88.25 278 GLN A O 1
ATOM 2246 N N . ARG A 1 279 ? -17.927 7.615 2.597 1.00 87.19 279 ARG A N 1
ATOM 2247 C CA . ARG A 1 279 ? -17.403 8.488 1.539 1.00 87.19 279 ARG A CA 1
ATOM 2248 C C . ARG A 1 279 ? -15.940 8.173 1.229 1.00 87.19 279 ARG A C 1
ATOM 2250 O O . ARG A 1 279 ? -15.620 7.978 0.066 1.00 87.19 279 ARG A O 1
ATOM 2257 N N . LEU A 1 280 ? -15.082 8.028 2.241 1.00 80.69 280 LEU A N 1
ATOM 2258 C CA . LEU A 1 280 ? -13.674 7.665 2.031 1.00 80.69 280 LEU A CA 1
ATOM 2259 C C . LEU A 1 280 ? -13.508 6.322 1.307 1.00 80.69 280 LEU A C 1
ATOM 2261 O O . LEU A 1 280 ? -12.626 6.180 0.463 1.00 80.69 280 LEU A O 1
ATOM 2265 N N . VAL A 1 281 ? -14.350 5.336 1.625 1.00 86.81 281 VAL A N 1
ATOM 2266 C CA . VAL A 1 281 ? -14.347 4.030 0.949 1.00 86.81 281 VAL A CA 1
ATOM 2267 C C . VAL A 1 281 ? -14.778 4.164 -0.511 1.00 86.81 281 VAL A C 1
ATOM 2269 O O . VAL A 1 281 ? -14.179 3.534 -1.379 1.00 86.81 281 VAL A O 1
ATOM 2272 N N . VAL A 1 282 ? -15.787 4.992 -0.795 1.00 84.25 282 VAL A N 1
ATOM 2273 C CA . VAL A 1 282 ? -16.232 5.276 -2.167 1.00 84.25 282 VAL A CA 1
ATOM 2274 C C . VAL A 1 282 ? -15.154 6.021 -2.951 1.00 84.25 282 VAL A C 1
ATOM 2276 O O . VAL A 1 282 ? -14.837 5.603 -4.059 1.00 84.25 282 VAL A O 1
ATOM 2279 N N . ASP A 1 283 ? -14.545 7.057 -2.376 1.00 78.25 283 ASP A N 1
ATOM 2280 C CA . ASP A 1 283 ? -13.479 7.830 -3.022 1.00 78.25 283 ASP A CA 1
ATOM 2281 C C . ASP A 1 283 ? -12.256 6.945 -3.312 1.00 78.25 283 ASP A C 1
ATOM 2283 O O . ASP A 1 283 ? -11.699 6.982 -4.408 1.00 78.25 283 ASP A O 1
ATOM 2287 N N . GLY A 1 284 ? -11.872 6.089 -2.357 1.00 77.62 284 GLY A N 1
ATOM 2288 C CA . GLY A 1 284 ? -10.798 5.110 -2.536 1.00 77.62 284 GLY A CA 1
ATOM 2289 C C . GLY A 1 284 ? -11.104 4.084 -3.629 1.00 77.62 284 GLY A C 1
ATOM 2290 O O . GLY A 1 284 ? -10.219 3.749 -4.418 1.00 77.62 284 GLY A O 1
ATOM 2291 N N . ARG A 1 285 ? -12.361 3.631 -3.722 1.00 90.00 285 ARG A N 1
ATOM 2292 C CA . ARG A 1 285 ? -12.821 2.757 -4.806 1.00 90.00 285 ARG A CA 1
ATOM 2293 C C . ARG A 1 285 ? -12.722 3.457 -6.160 1.00 90.00 285 ARG A C 1
ATOM 2295 O O . ARG A 1 285 ? -12.095 2.901 -7.050 1.00 90.00 285 ARG A O 1
ATOM 2302 N N . ILE A 1 286 ? -13.267 4.670 -6.287 1.00 82.56 286 ILE A N 1
ATOM 230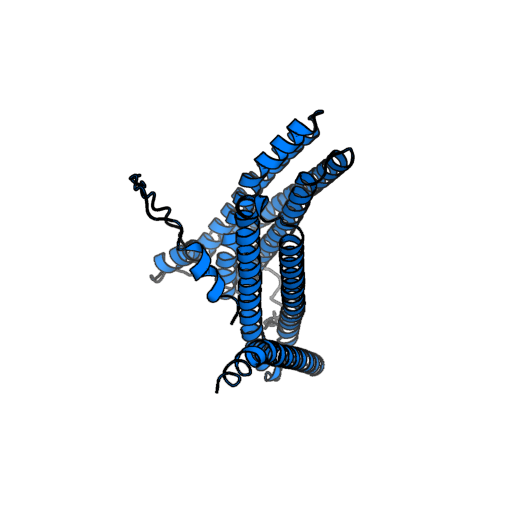3 C CA . ILE A 1 286 ? -13.254 5.452 -7.535 1.00 82.56 286 ILE A CA 1
ATOM 2304 C C . ILE A 1 286 ? -11.818 5.693 -8.004 1.00 82.56 286 ILE A C 1
ATOM 2306 O O . ILE A 1 286 ? -11.507 5.486 -9.172 1.00 82.56 286 ILE A O 1
ATOM 2310 N N . ALA A 1 287 ? -10.923 6.083 -7.092 1.00 80.19 287 ALA A N 1
ATOM 2311 C CA . ALA A 1 287 ? -9.515 6.269 -7.426 1.00 80.19 287 ALA A CA 1
ATOM 2312 C C . ALA A 1 287 ? -8.888 4.972 -7.954 1.00 80.19 287 ALA A C 1
ATOM 2314 O O . ALA A 1 287 ? -8.133 4.998 -8.920 1.00 80.19 287 ALA A O 1
ATOM 2315 N N . ARG A 1 288 ? -9.209 3.826 -7.342 1.00 87.06 288 ARG A N 1
ATOM 2316 C CA . ARG A 1 288 ? -8.685 2.532 -7.782 1.00 87.06 288 ARG A CA 1
ATOM 2317 C C . ARG A 1 288 ? -9.261 2.093 -9.129 1.00 87.06 288 ARG A C 1
ATOM 2319 O O . ARG A 1 288 ? -8.502 1.594 -9.949 1.00 87.06 288 ARG A O 1
ATOM 2326 N N . GLU A 1 289 ? -10.552 2.311 -9.358 1.00 86.94 289 GLU A N 1
ATOM 2327 C CA . GLU A 1 289 ? -11.218 2.063 -10.642 1.00 86.94 289 GLU A CA 1
ATOM 2328 C C . GLU A 1 289 ? -10.594 2.917 -11.759 1.00 86.94 289 GLU A C 1
ATOM 2330 O O . GLU A 1 289 ? -10.286 2.384 -12.817 1.00 86.94 289 GLU A O 1
ATOM 2335 N N . SER A 1 290 ? -10.283 4.190 -11.494 1.00 83.31 290 SER A N 1
ATOM 2336 C CA . SER A 1 290 ? -9.576 5.063 -12.446 1.00 83.31 290 SER A CA 1
ATOM 2337 C C . SER A 1 290 ? -8.194 4.521 -12.832 1.00 83.31 290 SER A C 1
ATOM 2339 O O . SER A 1 290 ? -7.843 4.531 -14.004 1.00 83.31 290 SER A O 1
ATOM 2341 N N . TYR A 1 291 ? -7.414 4.002 -11.877 1.00 80.00 291 TYR A N 1
ATOM 2342 C CA . TYR A 1 291 ? -6.126 3.367 -12.199 1.00 80.00 291 TYR A CA 1
ATOM 2343 C C . TYR A 1 291 ? -6.288 2.074 -13.005 1.00 80.00 291 TYR A C 1
ATOM 2345 O O . TYR A 1 291 ? -5.411 1.728 -13.790 1.00 80.00 291 TYR A O 1
ATOM 2353 N N . MET A 1 292 ? -7.388 1.341 -12.817 1.00 88.94 292 MET A N 1
ATOM 2354 C CA . MET A 1 292 ? -7.666 0.152 -13.626 1.00 88.94 292 MET A CA 1
ATOM 2355 C C . MET A 1 292 ? -7.948 0.516 -15.087 1.00 88.94 292 MET A C 1
ATOM 2357 O O . MET A 1 292 ? -7.571 -0.258 -15.958 1.00 88.94 292 MET A O 1
ATOM 2361 N N . GLU A 1 293 ? -8.562 1.673 -15.357 1.00 87.19 293 GLU A N 1
ATOM 2362 C CA . GLU A 1 293 ? -8.759 2.182 -16.724 1.00 87.19 293 GLU A CA 1
ATOM 2363 C C . GLU A 1 293 ? -7.420 2.521 -17.395 1.00 87.19 293 GLU A C 1
ATOM 2365 O O . GLU A 1 293 ? -7.205 2.151 -18.545 1.00 87.19 293 GLU A O 1
ATOM 2370 N N . GLU A 1 294 ? -6.483 3.135 -16.666 1.00 85.00 294 GLU A N 1
ATOM 2371 C CA . GLU A 1 294 ? -5.126 3.400 -17.175 1.00 85.00 294 GLU A CA 1
ATOM 2372 C C . GLU A 1 294 ? -4.375 2.096 -17.503 1.00 85.00 294 GLU A C 1
ATOM 2374 O O . GLU A 1 294 ? -3.743 1.967 -18.550 1.00 85.00 294 GLU A O 1
ATOM 2379 N N . GLU A 1 295 ? -4.461 1.092 -16.626 1.00 85.69 295 GLU A N 1
ATOM 2380 C CA . GLU A 1 295 ? -3.845 -0.221 -16.856 1.00 85.69 295 GLU A CA 1
ATOM 2381 C C . GLU A 1 295 ? -4.512 -0.989 -18.010 1.00 85.69 295 GLU A C 1
ATOM 2383 O O . GLU A 1 295 ? -3.848 -1.753 -18.712 1.00 85.69 295 GLU A O 1
ATOM 2388 N N . GLU A 1 296 ? -5.810 -0.784 -18.233 1.00 89.75 296 GLU A N 1
ATOM 2389 C CA . GLU A 1 296 ? -6.536 -1.349 -19.370 1.00 89.75 296 GLU A CA 1
ATOM 2390 C C . GLU A 1 296 ? -5.980 -0.842 -20.703 1.00 89.75 296 GLU A C 1
ATOM 2392 O O . GLU A 1 296 ? -5.722 -1.652 -21.595 1.00 89.75 296 GLU A O 1
ATOM 2397 N N . GLU A 1 297 ? -5.724 0.464 -20.818 1.00 88.88 297 GLU A N 1
ATOM 2398 C CA . GLU A 1 297 ? -5.121 1.060 -22.016 1.00 88.88 297 GLU A CA 1
ATOM 2399 C C . GLU A 1 297 ? -3.744 0.444 -22.309 1.00 88.88 297 GLU A C 1
ATOM 2401 O O . GLU A 1 297 ? -3.463 0.037 -23.440 1.00 88.88 297 GLU A O 1
ATOM 2406 N N . VAL A 1 298 ? -2.911 0.276 -21.277 1.00 87.56 298 VAL A N 1
ATOM 2407 C CA . VAL A 1 298 ? -1.593 -0.370 -21.406 1.00 87.56 298 VAL A CA 1
ATOM 2408 C C . VAL A 1 298 ? -1.725 -1.828 -21.862 1.00 87.56 298 VAL A C 1
ATOM 2410 O O . VAL A 1 298 ? -0.945 -2.307 -22.691 1.00 87.56 298 VAL A O 1
ATOM 2413 N N . LEU A 1 299 ? -2.709 -2.562 -21.337 1.00 89.19 299 LEU A N 1
ATOM 2414 C CA . LEU A 1 299 ? -2.966 -3.942 -21.744 1.00 89.19 299 LEU A CA 1
ATOM 2415 C C . LEU A 1 299 ? -3.455 -4.039 -23.197 1.00 89.19 299 LEU A C 1
ATOM 2417 O O . LEU A 1 299 ? -3.028 -4.955 -23.903 1.00 89.19 299 LEU A O 1
ATOM 2421 N N . ASP A 1 300 ? -4.283 -3.105 -23.666 1.00 91.88 300 ASP A N 1
ATOM 2422 C CA . ASP A 1 300 ? -4.715 -3.027 -25.067 1.00 91.88 300 ASP A CA 1
ATOM 2423 C C . ASP A 1 300 ? -3.536 -2.740 -26.016 1.00 91.88 300 ASP A C 1
ATOM 2425 O O . ASP A 1 300 ? -3.404 -3.390 -27.062 1.00 91.88 300 ASP A O 1
ATOM 2429 N N . GLU A 1 301 ? -2.620 -1.842 -25.637 1.00 90.19 301 GLU A N 1
ATOM 2430 C CA . GLU A 1 301 ? -1.386 -1.588 -26.394 1.00 90.19 301 GLU A CA 1
ATOM 2431 C C . GLU A 1 301 ? -0.511 -2.849 -26.493 1.00 90.19 301 GLU A C 1
ATOM 2433 O O . GLU A 1 301 ? -0.049 -3.224 -27.577 1.00 90.19 301 GLU A O 1
ATOM 2438 N N . LEU A 1 302 ? -0.329 -3.559 -25.375 1.00 88.31 302 LEU A N 1
ATOM 2439 C CA . LEU A 1 302 ? 0.436 -4.809 -25.331 1.00 88.31 302 LEU A CA 1
ATOM 2440 C C . LEU A 1 302 ? -0.256 -5.942 -26.104 1.00 88.31 302 LEU A C 1
ATOM 2442 O O . LEU A 1 302 ? 0.412 -6.791 -26.698 1.00 88.31 302 LEU A O 1
ATOM 2446 N N . LEU A 1 303 ? -1.588 -5.965 -26.153 1.00 92.62 303 LEU A N 1
ATOM 2447 C CA . LEU A 1 303 ? -2.338 -6.934 -26.951 1.00 92.62 303 LEU A CA 1
ATOM 2448 C C . LEU A 1 303 ? -2.068 -6.758 -28.456 1.00 92.62 303 LEU A C 1
ATOM 2450 O O . LEU A 1 303 ? -1.961 -7.753 -29.192 1.00 92.62 303 LEU A O 1
ATOM 2454 N N . ALA A 1 304 ? -1.930 -5.508 -28.906 1.00 91.00 304 ALA A N 1
ATOM 2455 C CA . ALA A 1 304 ? -1.628 -5.161 -30.292 1.00 91.00 304 ALA A CA 1
ATOM 2456 C C . ALA A 1 304 ? -0.172 -5.467 -30.691 1.00 91.00 304 ALA A C 1
ATOM 2458 O O . ALA A 1 304 ? 0.088 -5.726 -31.865 1.00 91.00 304 ALA A O 1
ATOM 2459 N N . ALA A 1 305 ? 0.763 -5.504 -29.738 1.00 90.31 305 ALA A N 1
ATOM 2460 C CA . ALA A 1 305 ? 2.186 -5.717 -30.004 1.00 90.31 305 ALA A CA 1
ATOM 2461 C C . ALA A 1 305 ? 2.500 -7.133 -30.539 1.00 90.31 305 ALA A C 1
ATOM 2463 O O . ALA A 1 305 ? 2.041 -8.141 -29.999 1.00 90.31 305 ALA A O 1
ATOM 2464 N N . ASP A 1 306 ? 3.284 -7.238 -31.617 1.00 89.88 306 ASP A N 1
ATOM 2465 C CA . ASP A 1 306 ? 3.581 -8.512 -32.304 1.00 89.88 306 ASP A CA 1
ATOM 2466 C C . ASP A 1 306 ? 4.486 -9.462 -31.500 1.00 89.88 306 ASP A C 1
ATOM 2468 O O . ASP A 1 306 ? 4.485 -10.674 -31.720 1.00 89.88 306 ASP A O 1
ATOM 2472 N N . ASP A 1 307 ? 5.259 -8.918 -30.567 1.00 89.31 307 ASP A N 1
ATOM 2473 C CA . ASP A 1 307 ? 6.252 -9.617 -29.752 1.00 89.31 307 ASP A CA 1
ATOM 2474 C C . ASP A 1 307 ? 5.695 -10.170 -28.428 1.00 89.31 307 ASP A C 1
ATOM 2476 O O . ASP A 1 307 ? 6.393 -10.891 -27.708 1.00 89.31 307 ASP A O 1
ATOM 2480 N N . VAL A 1 308 ? 4.415 -9.930 -28.132 1.00 88.69 308 VAL A N 1
ATOM 2481 C CA . VAL A 1 308 ? 3.717 -10.589 -27.023 1.00 88.69 308 VAL A CA 1
ATOM 2482 C C . VAL A 1 308 ? 3.262 -11.985 -27.445 1.00 88.69 308 VAL A C 1
ATOM 2484 O O . VAL A 1 308 ? 2.547 -12.173 -28.433 1.00 88.69 308 VAL A O 1
ATOM 2487 N N . SER A 1 309 ? 3.655 -12.993 -26.666 1.00 92.56 309 SER A N 1
ATOM 2488 C CA . SER A 1 309 ? 3.316 -14.390 -26.947 1.00 92.56 309 SER A CA 1
ATOM 2489 C C . SER A 1 309 ? 1.801 -14.622 -26.979 1.00 92.56 309 SER A C 1
ATOM 2491 O O . SER A 1 309 ? 1.042 -14.023 -26.216 1.00 92.56 309 SER A O 1
ATOM 2493 N N . SER A 1 310 ? 1.351 -15.550 -27.829 1.00 92.69 310 SER A N 1
ATOM 2494 C CA . SER A 1 310 ? -0.076 -15.865 -27.999 1.00 92.69 310 SER A CA 1
ATOM 2495 C C . SER A 1 310 ? -0.779 -16.232 -26.689 1.00 92.69 310 SER A C 1
ATOM 2497 O O . SER A 1 310 ? -1.906 -15.800 -26.466 1.00 92.69 310 SER A O 1
ATOM 2499 N N . MET A 1 311 ? -0.094 -16.969 -25.811 1.00 93.44 311 MET A N 1
ATOM 2500 C CA . MET A 1 311 ? -0.584 -17.343 -24.482 1.00 93.44 311 MET A CA 1
ATOM 2501 C C . MET A 1 311 ? -0.827 -16.117 -23.595 1.00 93.44 311 MET A C 1
ATOM 2503 O O . MET A 1 311 ? -1.832 -16.043 -22.895 1.00 93.44 311 MET A O 1
ATOM 2507 N N . ILE A 1 312 ? 0.081 -15.138 -23.614 1.00 91.25 312 ILE A N 1
ATOM 2508 C CA . ILE A 1 312 ? -0.095 -13.911 -22.835 1.00 91.25 312 ILE A CA 1
ATOM 2509 C C . ILE A 1 312 ? -1.191 -13.040 -23.448 1.00 91.25 312 ILE A C 1
ATOM 2511 O O . ILE A 1 312 ? -2.023 -12.535 -22.705 1.00 91.25 312 ILE A O 1
ATOM 2515 N N . LYS A 1 313 ? -1.286 -12.948 -24.780 1.00 92.81 313 LYS A N 1
ATOM 2516 C CA . LYS A 1 313 ? -2.399 -12.253 -25.450 1.00 92.81 313 LYS A CA 1
ATOM 2517 C C . LYS A 1 313 ? -3.771 -12.826 -25.088 1.00 92.81 313 LYS A C 1
ATOM 2519 O O . LYS A 1 313 ? -4.738 -12.078 -25.009 1.00 92.81 313 LYS A O 1
ATOM 2524 N N . GLU A 1 314 ? -3.872 -14.139 -24.900 1.00 94.25 314 GLU A N 1
ATOM 2525 C CA . GLU A 1 314 ? -5.103 -14.782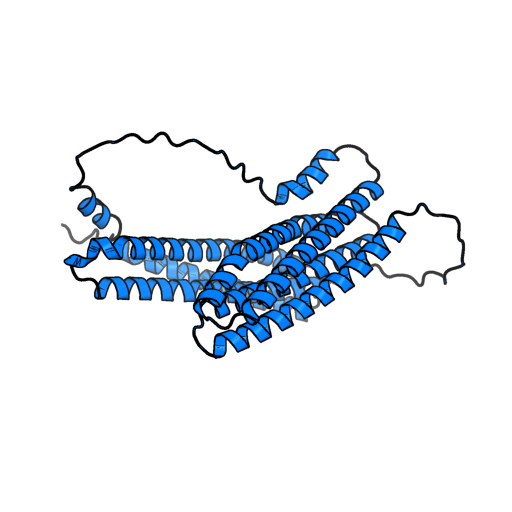 -24.430 1.00 94.25 314 GLU A CA 1
ATOM 2526 C C . GLU A 1 314 ? -5.444 -14.351 -23.000 1.00 94.25 314 GLU A C 1
ATOM 2528 O O . GLU A 1 314 ? -6.548 -13.873 -22.767 1.00 94.25 314 GLU A O 1
ATOM 2533 N N . ARG A 1 315 ? -4.467 -14.364 -22.084 1.00 93.50 315 ARG A N 1
ATOM 2534 C CA . ARG A 1 315 ? -4.664 -13.861 -20.713 1.00 93.50 315 ARG A CA 1
ATOM 2535 C C . ARG A 1 315 ? -5.037 -12.381 -20.659 1.00 93.50 315 ARG A C 1
ATOM 2537 O O . ARG A 1 315 ? -5.842 -11.994 -19.819 1.00 93.50 315 ARG A O 1
ATOM 2544 N N . ILE A 1 316 ? -4.448 -11.558 -21.530 1.00 92.75 316 ILE A N 1
ATOM 2545 C CA . ILE A 1 316 ? -4.827 -10.148 -21.655 1.00 92.75 316 ILE A CA 1
ATOM 2546 C C . ILE A 1 316 ? -6.301 -10.046 -22.052 1.00 92.75 316 ILE A C 1
ATOM 2548 O O . ILE A 1 316 ? -7.049 -9.343 -21.385 1.00 92.75 316 ILE A O 1
ATOM 2552 N N . ARG A 1 317 ? -6.743 -10.788 -23.077 1.00 94.25 317 ARG A N 1
ATOM 2553 C CA . ARG A 1 317 ? -8.154 -10.799 -23.496 1.00 94.25 317 ARG A CA 1
ATOM 2554 C C . ARG A 1 317 ? -9.095 -11.208 -22.363 1.00 94.25 317 ARG A C 1
ATOM 2556 O O . ARG A 1 317 ? -10.057 -10.491 -22.115 1.00 94.25 317 ARG A O 1
ATOM 2563 N N . ASP A 1 318 ? -8.777 -12.281 -21.642 1.00 92.62 318 ASP A N 1
ATOM 2564 C CA . ASP A 1 318 ? -9.579 -12.735 -20.498 1.00 92.62 318 ASP A CA 1
ATOM 2565 C C . ASP A 1 318 ? -9.685 -11.654 -19.409 1.00 92.62 318 ASP A C 1
ATOM 2567 O O . ASP A 1 318 ? -10.757 -11.421 -18.848 1.00 92.62 318 ASP A O 1
ATOM 2571 N N . CYS A 1 319 ? -8.576 -10.967 -19.120 1.00 91.56 319 CYS A N 1
ATOM 2572 C CA . CYS A 1 319 ? -8.536 -9.871 -18.157 1.00 91.56 319 CYS A CA 1
ATOM 2573 C C . CYS A 1 319 ? -9.401 -8.682 -18.605 1.00 91.56 319 CYS A C 1
ATOM 2575 O O . CYS A 1 319 ? -10.218 -8.193 -17.824 1.00 91.56 319 CYS A O 1
ATOM 2577 N N . LEU A 1 320 ? -9.288 -8.267 -19.870 1.00 92.62 320 LEU A N 1
ATOM 2578 C CA . LEU A 1 320 ? -10.101 -7.194 -20.448 1.00 92.62 320 LEU A CA 1
ATOM 2579 C C . LEU A 1 320 ? -11.594 -7.541 -20.434 1.00 92.62 320 LEU A C 1
ATOM 2581 O O . LEU A 1 320 ? -12.428 -6.698 -20.107 1.00 92.62 320 LEU A O 1
ATOM 2585 N N . ASP A 1 321 ? -11.952 -8.789 -20.734 1.00 92.31 321 ASP A N 1
ATOM 2586 C CA . ASP A 1 321 ? -13.341 -9.243 -20.673 1.00 92.31 321 ASP A CA 1
ATOM 2587 C C . ASP A 1 321 ? -13.877 -9.237 -19.233 1.00 92.31 321 ASP A C 1
ATOM 2589 O O . ASP A 1 321 ? -15.026 -8.850 -19.007 1.00 92.31 321 ASP A O 1
ATOM 2593 N N . CYS A 1 322 ? -13.039 -9.559 -18.242 1.00 89.38 322 CYS A N 1
ATOM 2594 C CA . CYS A 1 322 ? -13.395 -9.416 -16.829 1.00 89.38 322 CYS A CA 1
ATOM 2595 C C . CYS A 1 322 ? -13.616 -7.945 -16.433 1.00 89.38 322 CYS A C 1
ATOM 2597 O O . CYS A 1 322 ? -14.583 -7.649 -15.732 1.00 89.38 322 CYS A O 1
ATOM 2599 N N . LEU A 1 323 ? -12.772 -7.017 -16.898 1.00 88.69 323 LEU A N 1
ATOM 2600 C CA . LEU A 1 323 ? -12.941 -5.575 -16.658 1.00 88.69 323 LEU A CA 1
ATOM 2601 C C . LEU A 1 323 ? -14.220 -5.023 -17.303 1.00 88.69 323 LEU A C 1
ATOM 2603 O O . LEU A 1 323 ? -14.927 -4.206 -16.706 1.00 88.69 323 LEU A O 1
ATOM 2607 N N . ARG A 1 324 ? -14.565 -5.496 -18.504 1.00 88.81 324 ARG A N 1
ATOM 2608 C CA . ARG A 1 324 ? -15.822 -5.135 -19.179 1.00 88.81 324 ARG A CA 1
ATOM 2609 C C . ARG A 1 324 ? -17.039 -5.674 -18.439 1.00 88.81 324 ARG A C 1
ATOM 2611 O O . ARG A 1 324 ? -17.996 -4.929 -18.236 1.00 88.81 324 ARG A O 1
ATOM 2618 N N . ALA A 1 325 ? -16.999 -6.935 -18.006 1.00 87.19 325 ALA A N 1
ATOM 2619 C CA . ALA A 1 325 ? -18.063 -7.525 -17.194 1.00 87.19 325 ALA A CA 1
ATOM 2620 C C . ALA A 1 325 ? -18.252 -6.743 -15.884 1.00 87.19 325 ALA A C 1
ATOM 2622 O O . ALA A 1 325 ? -19.371 -6.360 -15.548 1.00 87.19 325 ALA A O 1
ATOM 2623 N N . TYR A 1 326 ? -17.146 -6.406 -15.216 1.00 84.06 326 TYR A N 1
ATOM 2624 C CA . TYR A 1 326 ? -17.143 -5.579 -14.013 1.00 84.06 326 TYR A CA 1
ATOM 2625 C C . TYR A 1 326 ? -17.839 -4.220 -14.225 1.00 84.06 326 TYR A C 1
ATOM 2627 O O . TYR A 1 326 ? -18.693 -3.831 -13.425 1.00 84.06 326 TYR A O 1
ATOM 2635 N N . ARG A 1 327 ? -17.520 -3.501 -15.312 1.00 83.62 327 ARG A N 1
ATOM 2636 C CA . ARG A 1 327 ? -18.172 -2.217 -15.636 1.00 83.62 327 ARG A CA 1
ATOM 2637 C C . ARG A 1 327 ? -19.656 -2.375 -15.962 1.00 83.62 327 ARG A C 1
ATOM 2639 O O . ARG A 1 327 ? -20.460 -1.559 -15.519 1.00 83.62 327 ARG A O 1
ATOM 2646 N N . SER A 1 328 ? -20.031 -3.438 -16.671 1.00 83.19 328 SER A N 1
ATOM 2647 C CA . SER A 1 328 ? -21.439 -3.725 -16.966 1.00 83.19 328 SER A CA 1
ATOM 2648 C C . SER A 1 328 ? -22.261 -3.938 -15.690 1.00 83.19 328 SER A C 1
ATOM 2650 O O . SER A 1 328 ? -23.386 -3.443 -15.594 1.00 83.19 328 SER A O 1
ATOM 2652 N N . ASP A 1 329 ? -21.710 -4.641 -14.698 1.00 79.69 329 ASP A N 1
ATOM 2653 C CA . ASP A 1 329 ? -22.377 -4.847 -13.408 1.00 79.69 329 ASP A CA 1
ATOM 2654 C C . ASP A 1 329 ? -22.533 -3.524 -12.639 1.00 79.69 329 ASP A C 1
ATOM 2656 O O . ASP A 1 329 ? -23.582 -3.260 -12.047 1.00 79.69 329 ASP A O 1
ATOM 2660 N N . TYR A 1 330 ? -21.528 -2.645 -12.707 1.00 71.69 330 TYR A N 1
ATOM 2661 C CA . TYR A 1 330 ? -21.581 -1.316 -12.094 1.00 71.69 330 TYR A CA 1
ATOM 2662 C C . TYR A 1 330 ? -22.669 -0.416 -12.702 1.00 71.69 330 TYR A C 1
ATOM 2664 O O . TYR A 1 330 ? -23.423 0.236 -11.972 1.00 71.69 330 TYR A O 1
ATOM 2672 N N . GLU A 1 331 ? -22.790 -0.386 -14.031 1.00 71.56 331 GLU A N 1
ATOM 2673 C CA . GLU A 1 331 ? -23.827 0.397 -14.712 1.00 71.56 331 GLU A CA 1
ATOM 2674 C C . GLU A 1 331 ? -25.238 -0.074 -14.330 1.00 71.56 331 GLU A C 1
ATOM 2676 O O . GLU A 1 331 ? -26.132 0.750 -14.115 1.00 71.56 331 GLU A O 1
ATOM 2681 N N . MET A 1 332 ? -25.427 -1.386 -14.160 1.00 69.50 332 MET A N 1
ATOM 2682 C CA . MET A 1 332 ? -26.689 -1.978 -13.708 1.00 69.50 332 MET A CA 1
ATOM 2683 C C . MET A 1 332 ? -27.026 -1.613 -12.252 1.00 69.50 332 MET A C 1
ATOM 2685 O O . MET A 1 332 ? -28.168 -1.239 -11.965 1.00 69.50 332 MET A O 1
ATOM 2689 N N . GLU A 1 333 ? -26.051 -1.668 -11.335 1.00 64.31 333 GLU A N 1
ATOM 2690 C CA . GLU A 1 333 ? -26.235 -1.248 -9.934 1.00 64.31 333 GLU A CA 1
ATOM 2691 C C . GLU A 1 333 ? -26.557 0.257 -9.827 1.00 64.31 333 GLU A C 1
ATOM 2693 O O . GLU A 1 333 ? -27.443 0.664 -9.068 1.00 64.31 333 GLU A O 1
ATOM 2698 N N . SER A 1 334 ? -25.893 1.093 -10.633 1.00 60.31 334 SER A N 1
ATOM 2699 C CA . SER A 1 334 ? -26.128 2.541 -10.688 1.00 60.31 334 SER A CA 1
ATOM 2700 C C . SER A 1 334 ? -27.540 2.879 -11.187 1.00 60.31 334 SER A C 1
ATOM 2702 O O . SER A 1 334 ? -28.255 3.673 -10.565 1.00 60.31 334 SER A O 1
ATOM 2704 N N . GLN A 1 335 ? -28.004 2.213 -12.251 1.00 50.75 335 GLN A N 1
ATOM 2705 C CA . GLN A 1 335 ? -29.343 2.420 -12.815 1.00 50.75 335 GLN A CA 1
ATOM 2706 C C . GLN A 1 335 ? -30.469 1.951 -11.883 1.00 50.75 335 GLN A C 1
ATOM 2708 O O . GLN A 1 335 ? -31.501 2.621 -11.793 1.00 50.75 335 GLN A O 1
ATOM 2713 N N . GLN A 1 336 ? -30.276 0.858 -11.137 1.00 54.91 336 GLN A N 1
ATOM 2714 C CA . GLN A 1 336 ? -31.244 0.431 -10.120 1.00 54.91 336 GLN A CA 1
ATOM 2715 C C . GLN A 1 336 ? -31.370 1.442 -8.975 1.00 54.91 336 GLN A C 1
ATOM 2717 O O . GLN A 1 336 ? -32.473 1.640 -8.470 1.00 54.91 336 GLN A O 1
ATOM 2722 N N . SER A 1 337 ? -30.293 2.144 -8.606 1.00 51.75 337 SER A N 1
ATOM 2723 C CA . SER A 1 337 ? -30.353 3.200 -7.584 1.00 51.75 337 SER A CA 1
ATOM 2724 C C . SER A 1 337 ? -31.131 4.450 -8.038 1.00 51.75 337 SER A C 1
ATOM 2726 O O . SER A 1 337 ? -31.746 5.127 -7.215 1.00 51.75 337 SER A O 1
ATOM 2728 N N . HIS A 1 338 ? -31.163 4.733 -9.346 1.00 42.41 338 HIS A N 1
ATOM 2729 C CA . HIS A 1 338 ? -31.882 5.871 -9.939 1.00 42.41 338 HIS A CA 1
ATOM 2730 C C . HIS A 1 338 ? -33.321 5.552 -10.385 1.00 42.41 338 HIS A C 1
ATOM 2732 O O . HIS A 1 338 ? -34.141 6.465 -10.505 1.00 42.41 338 HIS A O 1
ATOM 2738 N N . GLY A 1 339 ? -33.670 4.278 -10.596 1.00 38.47 339 GLY A N 1
ATOM 2739 C CA . GLY A 1 339 ? -35.026 3.861 -10.982 1.00 38.47 339 GLY A CA 1
ATOM 2740 C C . GLY A 1 339 ? -36.102 4.172 -9.933 1.00 38.47 339 GLY A C 1
ATOM 2741 O O . GLY A 1 339 ? -37.233 4.494 -10.291 1.00 38.47 339 GLY A O 1
ATOM 2742 N N . TYR A 1 340 ? -35.742 4.184 -8.646 1.00 41.94 340 TYR A N 1
ATOM 2743 C CA . TYR A 1 340 ? -36.672 4.476 -7.546 1.00 41.94 340 TYR A CA 1
ATOM 2744 C C . TYR A 1 340 ? -36.985 5.970 -7.351 1.00 41.94 340 TYR A C 1
ATOM 2746 O O . TYR A 1 340 ? -37.813 6.313 -6.506 1.00 41.94 340 TYR A O 1
ATOM 2754 N N . GLU A 1 341 ? -36.361 6.878 -8.112 1.00 42.94 341 GLU A N 1
ATOM 2755 C CA . GLU A 1 341 ? -36.683 8.312 -8.041 1.00 42.94 341 GLU A CA 1
ATOM 2756 C C . GLU A 1 341 ? -37.727 8.761 -9.071 1.00 42.94 341 GLU A C 1
ATOM 2758 O O . GLU A 1 341 ? -38.334 9.810 -8.880 1.00 42.94 341 GLU A O 1
ATOM 2763 N N . LYS A 1 342 ? -38.010 7.969 -10.117 1.00 41.75 342 LYS A N 1
ATOM 2764 C CA . LYS A 1 342 ? -38.962 8.364 -11.175 1.00 41.75 342 LYS A CA 1
ATOM 2765 C C . LYS A 1 342 ? -40.413 7.926 -10.960 1.00 41.75 342 LYS A C 1
ATOM 2767 O O . LYS A 1 342 ? -41.291 8.485 -11.609 1.00 41.75 342 LYS A O 1
ATOM 2772 N N . GLU A 1 343 ? -40.698 6.978 -10.068 1.00 41.16 343 GLU A N 1
ATOM 2773 C CA . GLU A 1 343 ? -42.079 6.502 -9.854 1.00 41.16 343 GLU A CA 1
ATOM 2774 C C . GLU A 1 343 ? -42.874 7.286 -8.795 1.00 41.16 343 GLU A C 1
ATOM 2776 O O . GLU A 1 343 ? -44.094 7.154 -8.740 1.00 41.16 343 GLU A O 1
ATOM 2781 N N . ASN A 1 344 ? -42.242 8.171 -8.014 1.00 40.16 344 ASN A N 1
ATOM 2782 C CA . ASN A 1 344 ? -42.941 8.936 -6.969 1.00 40.16 344 ASN A CA 1
ATOM 2783 C C . ASN A 1 344 ? -43.511 10.295 -7.414 1.00 40.16 344 ASN A C 1
ATOM 2785 O O . ASN A 1 344 ? -44.250 10.906 -6.644 1.00 40.16 344 ASN A O 1
ATOM 2789 N N . ASP A 1 345 ? -43.260 10.740 -8.649 1.00 42.41 345 ASP A N 1
ATOM 2790 C CA . ASP A 1 345 ? -43.807 12.008 -9.167 1.00 42.41 345 ASP A CA 1
ATOM 2791 C C . ASP A 1 345 ? -45.159 11.863 -9.896 1.00 42.41 345 ASP A C 1
ATOM 2793 O O . ASP A 1 345 ? -45.765 12.864 -10.267 1.00 42.41 345 ASP A O 1
ATOM 2797 N N . ASN A 1 346 ? -45.693 10.644 -10.055 1.00 43.41 346 ASN A N 1
ATOM 2798 C CA . ASN A 1 346 ? -46.973 10.405 -10.749 1.00 43.41 346 ASN A CA 1
ATOM 2799 C C . ASN A 1 346 ? -48.150 10.023 -9.830 1.00 43.41 346 ASN A C 1
ATOM 2801 O O . ASN A 1 346 ? -49.202 9.613 -10.314 1.00 43.41 346 ASN A O 1
ATOM 2805 N N . SER A 1 347 ? -48.009 10.187 -8.511 1.00 42.94 347 SER A N 1
ATOM 2806 C CA . SER A 1 347 ? -49.055 9.878 -7.518 1.00 42.94 347 SER A CA 1
ATOM 2807 C C . SER A 1 347 ? -49.657 11.130 -6.855 1.00 42.94 347 SER A C 1
ATOM 2809 O O . SER A 1 347 ? -50.113 11.069 -5.717 1.00 42.94 347 SER A O 1
ATOM 2811 N N . ASN A 1 348 ? -49.676 12.272 -7.543 1.00 44.19 348 ASN A N 1
ATOM 2812 C CA . ASN A 1 348 ? -50.501 13.418 -7.150 1.00 44.19 348 ASN A CA 1
ATOM 2813 C C . ASN A 1 348 ? -51.114 14.060 -8.398 1.00 44.19 348 ASN A C 1
ATOM 2815 O O . ASN A 1 348 ? -50.602 15.051 -8.914 1.00 44.19 348 ASN A O 1
ATOM 2819 N N . ASN A 1 349 ? -52.212 13.477 -8.878 1.00 39.25 349 ASN A N 1
ATOM 2820 C CA . ASN A 1 349 ? -53.220 14.201 -9.649 1.00 39.25 349 ASN A CA 1
ATOM 2821 C C . ASN A 1 349 ? -54.604 13.617 -9.381 1.00 39.25 349 ASN A C 1
ATOM 2823 O O . ASN A 1 349 ? -54.743 12.379 -9.512 1.00 39.25 349 ASN A O 1
#

pLDDT: mean 73.24, std 19.87, range [28.77, 94.25]

Radius of gyration: 27.52 Å; chains: 1; bounding box: 97×53×66 Å

Foldseek 3Di:
DPPVVVVVVVVPPDDDDDDDDDDDDPPPPPDQLLCVLVVLVVVPPDPDPLLVSLLVLLVLLLVLLVQLLVLLVVLLVLLVVLLPDPDPVVSLVSLVVNVVSLVSNVVSCSNLVSLVVCLVPDDDPPVSSVVSVVLSVLVVVLVVLSVVLVVLSVVLNVDDDPVNSVSSVVSSVSSVVSSVSSVVSSVVSVVVSVVSPDDDDDDPDPDPDDDPPDPPPVQLQNVLVVLLVVLVVLVVVLVVLVVVLVVLVVVLVVLVVPDDPVCVVVCVVVNVVSVVVSVVSVVVSVVSLVVSVVSLVVLVVSLPDPRHDPVSNVSSVVSNVVNVVVVVVVVVVVVVVVVVVPPVVPPDD

=== Feature glossary ===
The record interleaves many kinds of information about one protein. Here is each kind framed as the question it answers.

Q: What does the local fold look like, residue by residue?
A: The Foldseek 3Di string encodes local tertiary geometry as a 20-letter alphabet — one character per residue — derived from the relative positions of nearby Cα atoms. Unlike the amino-acid sequence, 3Di is a direct function of the 3D structure, so two proteins with the same fold have similar 3Di strings even at low sequence identity.

Q: Which residues are in helices, strands, or loops?
A: The SS8 string is DSSP's per-residue secondary-structure call. α-helix (H) means an i→i+4 H-bond ladder; β-strand (E) means the residue participates in a β-sheet; 3₁₀ (G) and π (I) are tighter and wider helices; T/S are turns/bends; '-' is loop.

Q: How big and how compact is the whole molecule?
A: Radius of gyration (Rg) is the root-mean-square distance of Cα atoms from their centroid — a single number for overall size and compactness. A globular domain of N residues has Rg ≈ 2.2·N^0.38 Å; an extended or disordered chain has a much larger Rg. The Cα contact count is the number of residue pairs whose Cα atoms are within 8 Å and are more than four positions apart in sequence — a standard proxy for tertiary packing density. The bounding box is the smallest axis-aligned box enclosing all Cα atoms.

Q: Where is each backbone atom in 3D?
A: Structure coordinates are given as an mmCIF _atom_site loop: one row per atom with element, residue name, chain id, sequence number, and x/y/z position in Å. Only the four main-chain atoms per residue are included here; side chains are omitted to keep the record compact.

Q: What is the amino-acid chain?
A: Primary structure: the covalent order of the twenty standard amino acids along the backbone. Two proteins with the same sequence will (almost always) fold to the same structure; two with 30% identity often share a fold but not the details.

Q: What if only a Cα trace is available?
A: Three-state secondary structure (P-SEA) collapses the eight DSSP classes into helix (a), strand (b), and coil (c). P-SEA assigns these from Cα geometry alone — distances and angles — without requiring backbone oxygens, so it works on any Cα trace.

Q: What family and function is it annotated with?
A: Database cross-references. InterPro integrates a dozen domain/family signature databases into unified entries with residue-range hits. GO terms attach function/process/location labels with evidence codes. CATH codes position the fold in a four-level structural taxonomy. Organism is the NCBI-taxonomy species name.

Q: How confident is the AlphaFold model at each residue?
A: pLDDT is the predicted lDDT-Cα score: AlphaFold's confidence that the local environment of each residue (all inter-atomic distances within 15 Å) is correctly placed. It is a per-residue number between 0 and 100, with higher meaning more reliable.

Q: How mobile is each atom in the crystal?
A: B-factor (Debye–Waller factor) reflects atomic displacement in the crystal lattice. It is an experimental observable (units Å²), not a prediction; low values mean the atom is pinned down, high values mean it moves or is heterogeneous across the crystal.

Q: Which residues are buried vs exposed?
A: SASA measures how much of the protein is reachable by solvent. It is computed by rolling a water-sized probe over the atomic surface and summing the exposed area (Å²). Per-residue SASA distinguishes core (buried, low SASA) from surface (exposed, high SASA) residues; total SASA is a whole-molecule size measure.

Q: What do the diagnostic plots show?
A: Plot images: a contact map (which residues are close in 3D, as an N×N binary image), a Ramachandran scatter (backbone torsion angles, revealing secondary-structure composition at a glance), and — for AlphaFold structures — a PAE heatmap (pairwise prediction confidence).

Q: What known structures does this most resemble?
A: The Foldseek neighbor list gives the closest experimentally determined structures in the PDB, ranked by structural alignment. TM-score near 1 means near-identical fold; near 0.3 means only rough topology match. This is how one finds what a novel AlphaFold prediction most resembles in the solved-structure universe.

Q: Are the domains correctly placed relative to each other?
A: Predic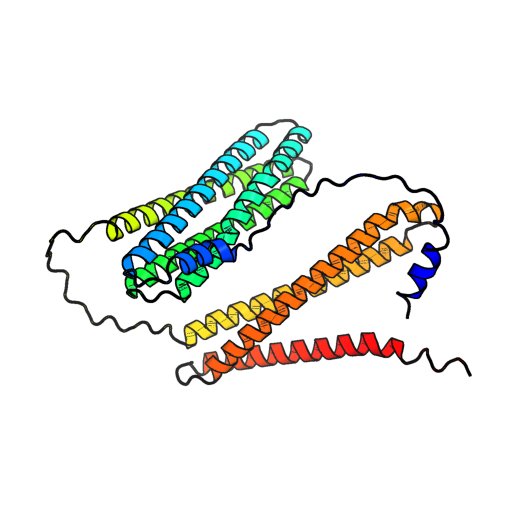ted aligned error is AlphaFold's pairwise confidence. Unlike pLDDT (per-residue), PAE is per-residue-pair and captures whether two parts of the structure are correctly placed relative to each other. Units are ångströms of expected positional error.

Q: What do the rendered images show?
A: Structure images are PyMOL renders from six orthogonal camera directions. Cartoon representation draws helices as coils and strands as arrows; sticks shows the backbone as bonds; surface shows the solvent-excluded envelope. Rainbow coloring maps sequence position to hue (blue→red, N→C); chain coloring assigns a distinct color per polypeptide.

Q: What are the backbone torsion angles?
A: φ (phi) and ψ (psi) are the two rotatable backbone dihedrals per residue: φ is the C(i-1)–N–Cα–C torsion, ψ is the N–Cα–C–N(i+1) torsion, both in degrees on (−180°, 180°]. α-helical residues cluster near (−60°, −45°); β-strand residues near (−120°, +130°). A Ramachandran plot is simply a scatter of (φ, ψ) for every residue.